Protein 3LDH (pdb70)

InterPro domains:
  IPR001236 Lactate/malate dehydrogenase, N-terminal [PF00056] (23-161)
  IPR001557 L-lactate/malate dehydrogenase [PIRSF000102] (22-330)
  IPR001557 L-lactate/malate dehydrogenase [PR00086] (23-47)
  IPR001557 L-lactate/malate dehydrogenase [PR00086] (48-72)
  IPR001557 L-lactate/malate dehydrogenase [PR00086] (135-155)
  IPR001557 L-lactate/malate dehydrogenase [PR00086] (159-177)
  IPR001557 L-lactate/malate dehydrogenase [PR00086] (189-202)
  IPR011304 L-lactate dehydrogenase [MF_00488] (21-332)
  IPR011304 L-lactate dehydrogenase [TIGR01771] (26-325)
  IPR015955 Lactate dehydrogenase/glycoside hydrolase, family 4, C-terminal [G3DSA:3.90.110.10] (164-331)
  IPR015955 Lactate dehydrogenase/glycoside hydrolase, family 4, C-terminal [SSF56327] (162-331)
  IPR018177 L-lactate dehydrogenase, active site [PS00064] (191-197)
  IPR022383 Lactate/malate dehydrogenase, C-terminal [PF02866] (165-327)
  IPR036291 NAD(P)-binding domain superfamily [SSF51735] (2-161)

Sequence (329 aa):
TALKDKLIGHLATSQEPRSYNKITVVGCDAVGMADAISVLMKDLADEVALVDVMEDKLKGEMMDLEHGSLFLHTAKIVSGKDYSVSAGSKLVVITAGARQQEGESRLNLVQRNVNIFKFIIPNIVKHSPDCLKELHPELGTDKNKQDWKLSGLPMHRIIGSGCNLDSARFRYLMGERLGVHSCLVIGWVIGQHGDSVPSVWSGMWDAKLHKDVVDSAYEVIKLKGYTSWAIGLVVSNPVDVLTYVAWKGCSVADLAQTIMKDLCRVHPVSTMVKDFYGIKDNVFLSLPCVLNNGISHCNIVKMKLKPDEEQQLQKSATTLWDIQKDLKF

Solvent-accessible surface area: 17434 Å² total; per-residue (Å²): 185,32,146,141,61,168,156,94,66,164,144,116,92,76,143,128,121,150,50,175,56,17,6,9,10,12,4,4,46,23,25,2,33,3,8,2,58,21,17,13,125,93,61,45,6,47,30,2,0,1,4,26,125,105,113,124,84,6,120,32,44,49,82,85,38,49,129,16,53,132,157,33,147,31,91,118,12,19,34,24,88,100,40,70,59,12,70,42,1,44,5,1,16,6,7,36,62,18,129,23,130,103,46,129,51,48,80,94,3,33,81,122,3,26,95,72,4,76,145,15,8,51,41,19,34,133,48,3,79,91,0,0,3,1,1,18,5,34,12,3,3,10,4,2,16,14,14,32,120,64,30,46,24,71,74,41,35,4,1,0,6,1,0,11,13,8,14,48,60,2,64,100,66,28,2,137,204,86,62,82,93,30,93,97,3,46,2,77,0,3,0,18,39,15,73,63,0,2,2,15,30,23,19,19,64,25,67,205,84,78,42,23,109,101,71,77,65,60,31,129,136,104,134,128,29,132,63,46,24,39,66,6,16,68,18,30,65,49,74,24,127,124,70,62,62,24,157,32,1,83,19,3,5,40,6,2,28,1,0,14,100,42,94,53,92,62,44,5,1,0,7,24,6,106,127,71,59,44,15,149,76,23,6,4,1,0,7,4,2,15,1,14,63,9,37,2,67,87,83,55,57,171,68,173,8,94,87,110,9,61,98,59,1,74,98,3,2,78,69,16,46,101,25,28,152,90,76,94,85

Organism: Squalus acanthias (NCBI:txid7797)

Structure (mmCIF, N/CA/C/O backbone):
data_3LDH
#
_entry.id   3LDH
#
_cell.length_a   134.500
_cell.length_b   134.500
_cell.length_c   85.900
_cell.angle_alpha   90.00
_cell.angle_beta   90.00
_cell.angle_gamma   90.00
#
_symmetry.space_group_name_H-M   'C 4 21 2'
#
loop_
_entity.id
_entity.type
_entity.pdbx_description
1 polymer 'LACTATE DEHYDROGENASE'
2 non-polymer NICOTINAMIDE-ADENINE-DINUCLEOTIDE
3 non-polymer 'PYRUVIC ACID'
#
loop_
_atom_site.group_PDB
_atom_site.id
_atom_site.type_symbol
_atom_site.label_atom_id
_atom_site.label_alt_id
_atom_site.label_comp_id
_atom_site.label_asym_id
_atom_site.label_entity_id
_atom_site.label_seq_id
_atom_site.pdbx_PDB_ins_code
_atom_site.Cartn_x
_atom_site.Cartn_y
_atom_site.Cartn_z
_atom_site.occupancy
_atom_site.B_iso_or_equiv
_atom_site.auth_seq_id
_atom_site.auth_comp_id
_atom_site.auth_asym_id
_atom_site.auth_atom_id
_atom_site.pdbx_PDB_model_num
ATOM 4 N N . THR A 1 2 ? -35.897 9.000 18.422 1.00 0.00 1 THR A N 1
ATOM 5 C CA . THR A 1 2 ? -35.762 8.683 19.840 1.00 0.00 1 THR A CA 1
ATOM 6 C C . THR A 1 2 ? -34.476 7.861 19.942 1.00 0.00 1 THR A C 1
ATOM 7 O O . THR A 1 2 ? -33.658 8.069 20.851 1.00 0.00 1 THR A O 1
ATOM 11 N N . ALA A 1 3 ? -34.318 6.939 19.011 1.00 0.00 2 ALA A N 1
ATOM 12 C CA . ALA A 1 3 ? -33.128 6.075 18.998 1.00 0.00 2 ALA A CA 1
ATOM 13 C C . ALA A 1 3 ? -32.839 5.620 17.567 1.00 0.00 2 ALA A C 1
ATOM 14 O O . ALA A 1 3 ? -32.446 4.468 17.332 1.00 0.00 2 ALA A O 1
ATOM 16 N N . LEU A 1 4 ? -33.039 6.530 16.632 1.00 0.00 3 LEU A N 1
ATOM 17 C CA . LEU A 1 4 ? -32.804 6.221 15.214 1.00 0.00 3 LEU A CA 1
ATOM 18 C C . LEU A 1 4 ? -31.444 5.552 15.007 1.00 0.00 3 LEU A C 1
ATOM 19 O O . LEU A 1 4 ? -31.365 4.350 14.713 1.00 0.00 3 LEU A O 1
ATOM 24 N N . LYS A 1 5 ? -30.396 6.339 15.163 1.00 0.00 4 LYS A N 1
ATOM 25 C CA . LYS A 1 5 ? -29.031 5.822 14.987 1.00 0.00 4 LYS A CA 1
ATOM 26 C C . LYS A 1 5 ? -29.083 4.576 15.872 1.00 0.00 4 LYS A C 1
ATOM 27 O O . LYS A 1 5 ? -28.686 3.479 15.452 1.00 0.00 4 LYS A O 1
ATOM 33 N N . ASP A 1 6 ? -29.570 4.763 17.085 1.00 0.00 5 ASP A N 1
ATOM 34 C CA . ASP A 1 6 ? -29.670 3.649 18.038 1.00 0.00 5 ASP A CA 1
ATOM 35 C C . ASP A 1 6 ? -30.302 2.298 17.698 1.00 0.00 5 ASP A C 1
ATOM 36 O O . ASP A 1 6 ? -29.710 1.237 17.946 1.00 0.00 5 ASP A O 1
ATOM 41 N N . LYS A 1 7 ? -31.496 2.357 17.137 1.00 0.00 6 LYS A N 1
ATOM 42 C CA . LYS A 1 7 ? -32.216 1.131 16.765 1.00 0.00 6 LYS A CA 1
ATOM 43 C C . LYS A 1 7 ? -31.582 0.349 15.614 1.00 0.00 6 LYS A C 1
ATOM 44 O O . LYS A 1 7 ? -31.793 -0.865 15.477 1.00 0.00 6 LYS A O 1
ATOM 50 N N . LEU A 1 8 ? -30.816 1.056 14.804 1.00 0.00 7 LEU A N 1
ATOM 51 C CA . LEU A 1 8 ? -30.151 0.427 13.654 1.00 0.00 7 LEU A CA 1
ATOM 52 C C . LEU A 1 8 ? -28.909 -0.223 14.266 1.00 0.00 7 LEU A C 1
ATOM 53 O O . LEU A 1 8 ? -28.536 -1.349 13.906 1.00 0.00 7 LEU A O 1
ATOM 58 N N . ILE A 1 9 ? -28.287 0.497 15.181 1.00 0.00 8 ILE A N 1
ATOM 59 C CA . ILE A 1 9 ? -27.076 -0.008 15.844 1.00 0.00 8 ILE A CA 1
ATOM 60 C C . ILE A 1 9 ? -27.072 -0.184 17.364 1.00 0.00 8 ILE A C 1
ATOM 61 O O . ILE A 1 9 ? -26.827 0.772 18.115 1.00 0.00 8 ILE A O 1
ATOM 66 N N . GLY A 1 10 ? -27.342 -1.402 17.794 1.00 0.00 9 GLY A N 1
ATOM 67 C CA . GLY A 1 10 ? -27.375 -1.705 19.232 1.00 0.00 9 GLY A CA 1
ATOM 68 C C . GLY A 1 10 ? -25.998 -2.167 19.711 1.00 0.00 9 GLY A C 1
ATOM 69 O O . GLY A 1 10 ? -25.084 -2.391 18.903 1.00 0.00 9 GLY A O 1
ATOM 70 N N . HIS A 1 11 ? -25.869 -2.301 21.018 1.00 0.00 10 HIS A N 1
ATOM 71 C CA . HIS A 1 11 ? -24.595 -2.732 21.610 1.00 0.00 10 HIS A CA 1
ATOM 72 C C . HIS A 1 11 ? -24.735 -4.132 22.211 1.00 0.00 10 HIS A C 1
ATOM 73 O O . HIS A 1 11 ? -25.771 -4.794 22.049 1.00 0.00 10 HIS A O 1
ATOM 80 N N . LEU A 1 12 ? -23.690 -4.562 22.894 1.00 0.00 11 LEU A N 1
ATOM 81 C CA . LEU A 1 12 ? -23.692 -5.892 23.518 1.00 0.00 11 LEU A CA 1
ATOM 82 C C . LEU A 1 12 ? -23.570 -5.667 25.026 1.00 0.00 11 LEU A C 1
ATOM 83 O O . LEU A 1 12 ? -23.360 -4.535 25.486 1.00 0.00 11 LEU A O 1
ATOM 88 N N . ALA A 1 13 ? -23.704 -6.747 25.773 1.00 0.00 12 ALA A N 1
ATOM 89 C CA . ALA A 1 13 ? -23.614 -6.669 27.238 1.00 0.00 12 ALA A CA 1
ATOM 90 C C . ALA A 1 13 ? -22.173 -6.512 27.726 1.00 0.00 12 ALA A C 1
ATOM 91 O O . ALA A 1 13 ? -21.928 -6.236 28.910 1.00 0.00 12 ALA A O 1
ATOM 93 N N . THR A 1 14 ? -21.241 -6.691 26.808 1.00 0.00 13 THR A N 1
ATOM 94 C CA . THR A 1 14 ? -19.816 -6.574 27.146 1.00 0.00 13 THR A CA 1
ATOM 95 C C . THR A 1 14 ? -19.315 -5.185 27.545 1.00 0.00 13 THR A C 1
ATOM 96 O O . THR A 1 14 ? -19.062 -4.915 28.728 1.00 0.00 13 THR A O 1
ATOM 100 N N . SER A 1 15 ? -19.179 -4.326 26.552 1.00 0.00 14 SER A N 1
ATOM 101 C CA . SER A 1 15 ? -18.701 -2.958 26.798 1.00 0.00 14 SER A CA 1
ATOM 102 C C . SER A 1 15 ? -17.270 -2.559 27.161 1.00 0.00 14 SER A C 1
ATOM 103 O O . SER A 1 15 ? -16.993 -2.142 28.296 1.00 0.00 14 SER A O 1
ATOM 106 N N . GLN A 1 16 ? -16.382 -2.695 26.194 1.00 0.00 15 GLN A N 1
ATOM 107 C CA . GLN A 1 16 ? -14.969 -2.352 26.413 1.00 0.00 15 GLN A CA 1
ATOM 108 C C . GLN A 1 16 ? -15.130 -0.922 25.895 1.00 0.00 15 GLN A C 1
ATOM 109 O O . GLN A 1 16 ? -15.236 -0.691 24.682 1.00 0.00 15 GLN A O 1
ATOM 115 N N . GLU A 1 17 ? -15.146 0.017 26.823 1.00 0.00 16 GLU A N 1
ATOM 116 C CA . GLU A 1 17 ? -15.300 1.433 26.462 1.00 0.00 16 GLU A CA 1
ATOM 117 C C . GLU A 1 17 ? -14.359 1.985 25.390 1.00 0.00 16 GLU A C 1
ATOM 118 O O . GLU A 1 17 ? -13.316 1.385 25.088 1.00 0.00 16 GLU A O 1
ATOM 124 N N . PRO A 1 18 ? -14.739 3.119 24.831 1.00 0.00 17 PRO A N 1
ATOM 125 C CA . PRO A 1 18 ? -13.928 3.754 23.783 1.00 0.00 17 PRO A CA 1
ATOM 126 C C . PRO A 1 18 ? -12.518 4.021 24.314 1.00 0.00 17 PRO A C 1
ATOM 127 O O . PRO A 1 18 ? -12.294 4.062 25.533 1.00 0.00 17 PRO A O 1
ATOM 131 N N . ARG A 1 19 ? -11.590 4.197 23.393 1.00 0.00 18 ARG A N 1
ATOM 132 C CA . ARG A 1 19 ? -10.193 4.455 23.768 1.00 0.00 18 ARG A CA 1
ATOM 133 C C . ARG A 1 19 ? -9.441 4.732 22.465 1.00 0.00 18 ARG A C 1
ATOM 134 O O . ARG A 1 19 ? -9.816 5.625 21.691 1.00 0.00 18 ARG A O 1
ATOM 142 N N . SER A 1 20 ? -8.390 3.964 22.243 1.00 0.00 19 SER A N 1
ATOM 143 C CA . SER A 1 20 ? -7.576 4.129 21.031 1.00 0.00 19 SER A CA 1
ATOM 144 C C . SER A 1 20 ? -6.243 3.417 21.265 1.00 0.00 19 SER A C 1
ATOM 145 O O . SER A 1 20 ? -6.126 2.560 22.154 1.00 0.00 19 SER A O 1
ATOM 148 N N . TYR A 1 21 ? -5.259 3.780 20.465 1.00 0.00 20 TYR A N 1
ATOM 149 C CA . TYR A 1 21 ? -3.927 3.169 20.580 1.00 0.00 20 TYR A CA 1
ATOM 150 C C . TYR A 1 21 ? -2.778 3.990 19.990 1.00 0.00 20 TYR A C 1
ATOM 151 O O . TYR A 1 21 ? -1.988 4.599 20.726 1.00 0.00 20 TYR A O 1
ATOM 160 N N . ASN A 1 22 ? -2.702 3.992 18.673 1.00 0.00 22 ASN A N 1
ATOM 161 C CA . ASN A 1 22 ? -1.641 4.736 17.979 1.00 0.00 22 ASN A CA 1
ATOM 162 C C . ASN A 1 22 ? -1.861 6.224 17.699 1.00 0.00 22 ASN A C 1
ATOM 163 O O . ASN A 1 22 ? -2.750 6.601 16.921 1.00 0.00 22 ASN A O 1
ATOM 168 N N . LYS A 1 23 ? -1.049 7.046 18.337 1.00 0.00 23 LYS A N 1
ATOM 169 C CA . LYS A 1 23 ? -1.157 8.501 18.161 1.00 0.00 23 LYS A CA 1
ATOM 170 C C . LYS A 1 23 ? -0.187 9.413 17.406 1.00 0.00 23 LYS A C 1
ATOM 171 O O . LYS A 1 23 ? 1.039 9.256 17.500 1.00 0.00 23 LYS A O 1
ATOM 177 N N . ILE A 1 24 ? -0.751 10.350 16.668 1.00 0.00 24 ILE A N 1
ATOM 178 C CA . ILE A 1 24 ? 0.066 11.290 15.887 1.00 0.00 24 ILE A CA 1
ATOM 179 C C . ILE A 1 24 ? -0.342 12.737 16.165 1.00 0.00 24 ILE A C 1
ATOM 180 O O . ILE A 1 24 ? -1.531 13.087 16.104 1.00 0.00 24 ILE A O 1
ATOM 185 N N . THR A 1 25 ? 0.647 13.557 16.468 1.00 0.00 25 THR A N 1
ATOM 186 C CA . THR A 1 25 ? 0.391 14.973 16.763 1.00 0.00 25 THR A CA 1
ATOM 187 C C . THR A 1 25 ? 1.207 15.930 15.892 1.00 0.00 25 THR A C 1
ATOM 188 O O . THR A 1 25 ? 2.424 15.760 15.726 1.00 0.00 25 THR A O 1
ATOM 192 N N . VAL A 1 26 ? 0.525 16.920 15.347 1.00 0.00 26 VAL A N 1
ATOM 193 C CA . VAL A 1 26 ? 1.187 17.907 14.482 1.00 0.00 26 VAL A CA 1
ATOM 194 C C . VAL A 1 26 ? 1.120 19.368 14.930 1.00 0.00 26 VAL A C 1
ATOM 195 O O . VAL A 1 26 ? 0.056 19.864 15.326 1.00 0.00 26 VAL A O 1
ATOM 199 N N . VAL A 1 27 ? 2.258 20.034 14.861 1.00 0.00 27 VAL A N 1
ATOM 200 C CA . VAL A 1 27 ? 2.333 21.444 15.267 1.00 0.00 27 VAL A CA 1
ATOM 201 C C . VAL A 1 27 ? 2.632 22.316 14.046 1.00 0.00 27 VAL A C 1
ATOM 202 O O . VAL A 1 27 ? 3.691 22.185 13.414 1.00 0.00 27 VAL A O 1
ATOM 206 N N . GLY A 1 28 ? 1.696 23.191 13.732 1.00 0.00 28 GLY A N 1
ATOM 207 C CA . GLY A 1 28 ? 1.855 24.086 12.578 1.00 0.00 28 GLY A CA 1
ATOM 208 C C . GLY A 1 28 ? 1.062 23.647 11.346 1.00 0.00 28 GLY A C 1
ATOM 209 O O . GLY A 1 28 ? 1.635 23.159 10.360 1.00 0.00 28 GLY A O 1
ATOM 210 N N . CYS A 1 29 ? -0.244 23.824 11.421 1.00 0.00 29 CYS A N 1
ATOM 211 C CA . CYS A 1 29 ? -1.123 23.439 10.308 1.00 0.00 29 CYS A CA 1
ATOM 212 C C . CYS A 1 29 ? -0.747 24.352 9.140 1.00 0.00 29 CYS A C 1
ATOM 213 O O . CYS A 1 29 ? -1.003 25.565 9.172 1.00 0.00 29 CYS A O 1
ATOM 216 N N . ASP A 1 30 ? -0.144 23.758 8.128 1.00 0.00 30 ASP A N 1
ATOM 217 C CA . ASP A 1 30 ? 0.277 24.521 6.945 1.00 0.00 30 ASP A CA 1
ATOM 218 C C . ASP A 1 30 ? 1.116 23.711 5.955 1.00 0.00 30 ASP A C 1
ATOM 219 O O . ASP A 1 30 ? 0.881 22.510 5.754 1.00 0.00 30 ASP A O 1
ATOM 224 N N . ALA A 1 31 ? 2.081 24.379 5.351 1.00 0.00 31 ALA A N 1
ATOM 225 C CA . ALA A 1 31 ? 2.957 23.721 4.373 1.00 0.00 31 ALA A CA 1
ATOM 226 C C . ALA A 1 31 ? 3.554 22.492 5.060 1.00 0.00 31 ALA A C 1
ATOM 227 O O . ALA A 1 31 ? 2.908 21.438 5.154 1.00 0.00 31 ALA A O 1
ATOM 229 N N . VAL A 1 32 ? 4.778 22.644 5.530 1.00 0.00 32 VAL A N 1
ATOM 230 C CA . VAL A 1 32 ? 5.470 21.539 6.208 1.00 0.00 32 VAL A CA 1
ATOM 231 C C . VAL A 1 32 ? 4.458 20.618 6.892 1.00 0.00 32 VAL A C 1
ATOM 232 O O . VAL A 1 32 ? 4.457 19.398 6.672 1.00 0.00 32 VAL A O 1
ATOM 236 N N . GLY A 1 33 ? 3.613 21.215 7.712 1.00 0.00 33 GLY A N 1
ATOM 237 C CA . GLY A 1 33 ? 2.593 20.445 8.438 1.00 0.00 33 GLY A CA 1
ATOM 238 C C . GLY A 1 33 ? 1.645 19.772 7.444 1.00 0.00 33 GLY A C 1
ATOM 239 O O . GLY A 1 33 ? 1.609 18.538 7.333 1.00 0.00 33 GLY A O 1
ATOM 240 N N . MET A 1 34 ? 0.891 20.593 6.736 1.00 0.00 34 MET A N 1
ATOM 241 C CA . MET A 1 34 ? -0.067 20.076 5.749 1.00 0.00 34 MET A CA 1
ATOM 242 C C . MET A 1 34 ? 0.574 18.973 4.907 1.00 0.00 34 MET A C 1
ATOM 243 O O . MET A 1 34 ? -0.006 17.892 4.725 1.00 0.00 34 MET A O 1
ATOM 248 N N . ALA A 1 35 ? 1.760 19.260 4.405 1.00 0.00 35 ALA A N 1
ATOM 249 C CA . ALA A 1 35 ? 2.484 18.290 3.572 1.00 0.00 35 ALA A CA 1
ATOM 250 C C . ALA A 1 35 ? 2.696 17.008 4.379 1.00 0.00 35 ALA A C 1
ATOM 251 O O . ALA A 1 35 ? 2.421 15.899 3.898 1.00 0.00 35 ALA A O 1
ATOM 253 N N . ASP A 1 36 ? 3.182 17.178 5.595 1.00 0.00 36 ASP A N 1
ATOM 254 C CA . ASP A 1 36 ? 3.438 16.029 6.474 1.00 0.00 36 ASP A CA 1
ATOM 255 C C . ASP A 1 36 ? 2.078 15.330 6.503 1.00 0.00 36 ASP A C 1
ATOM 256 O O . ASP A 1 36 ? 1.922 14.216 5.979 1.00 0.00 36 ASP A O 1
ATOM 261 N N . ALA A 1 37 ? 1.114 15.992 7.115 1.00 0.00 37 ALA A N 1
ATOM 262 C CA . ALA A 1 37 ? -0.240 15.430 7.220 1.00 0.00 37 ALA A CA 1
ATOM 263 C C . ALA A 1 37 ? -0.700 14.660 5.981 1.00 0.00 37 ALA A C 1
ATOM 264 O O . ALA A 1 37 ? -1.210 13.534 6.083 1.00 0.00 37 ALA A O 1
ATOM 266 N N . ILE A 1 38 ? -0.516 15.278 4.829 1.00 0.00 38 ILE A N 1
ATOM 267 C CA . ILE A 1 38 ? -0.919 14.652 3.563 1.00 0.00 38 ILE A CA 1
ATOM 268 C C . ILE A 1 38 ? -0.153 13.333 3.447 1.00 0.00 38 ILE A C 1
ATOM 269 O O . ILE A 1 38 ? -0.724 12.294 3.084 1.00 0.00 38 ILE A O 1
ATOM 274 N N . SER A 1 39 ? 1.129 13.394 3.755 1.00 0.00 39 SER A N 1
ATOM 275 C CA . SER A 1 39 ? 1.981 12.199 3.681 1.00 0.00 39 SER A CA 1
ATOM 276 C C . SER A 1 39 ? 1.617 11.109 4.690 1.00 0.00 39 SER A C 1
ATOM 277 O O . SER A 1 39 ? 1.258 9.984 4.312 1.00 0.00 39 SER A O 1
ATOM 280 N N . VAL A 1 40 ? 1.716 11.457 5.960 1.00 0.00 40 VAL A N 1
ATOM 281 C CA . VAL A 1 40 ? 1.401 10.503 7.031 1.00 0.00 40 VAL A CA 1
ATOM 282 C C . VAL A 1 40 ? -0.058 10.045 7.080 1.00 0.00 40 VAL A C 1
ATOM 283 O O . VAL A 1 40 ? -0.354 8.896 7.440 1.00 0.00 40 VAL A O 1
ATOM 287 N N . LEU A 1 41 ? -0.948 10.951 6.717 1.00 0.00 41 LEU A N 1
ATOM 288 C CA . LEU A 1 41 ? -2.385 10.642 6.724 1.00 0.00 41 LEU A CA 1
ATOM 289 C C . LEU A 1 41 ? -2.943 9.768 5.600 1.00 0.00 41 LEU A C 1
ATOM 290 O O . LEU A 1 41 ? -3.954 9.071 5.778 1.00 0.00 41 LEU A O 1
ATOM 295 N N . MET A 1 42 ? -2.280 9.818 4.461 1.00 0.00 42 MET A N 1
ATOM 296 C CA . MET A 1 42 ? -2.714 9.030 3.298 1.00 0.00 42 MET A CA 1
ATOM 297 C C . MET A 1 42 ? -1.887 7.743 3.283 1.00 0.00 42 MET A C 1
ATOM 298 O O . MET A 1 42 ? -2.325 6.711 2.754 1.00 0.00 42 MET A O 1
ATOM 303 N N . LYS A 1 43 ? -0.704 7.824 3.863 1.00 0.00 43 LYS A N 1
ATOM 304 C CA . LYS A 1 43 ? 0.193 6.660 3.913 1.00 0.00 43 LYS A CA 1
ATOM 305 C C . LYS A 1 43 ? -0.458 5.659 4.869 1.00 0.00 43 LYS A C 1
ATOM 306 O O . LYS A 1 43 ? -0.537 4.457 4.575 1.00 0.00 43 LYS A O 1
ATOM 312 N N . ASP A 1 44 ? -0.912 6.167 5.999 1.00 0.00 44 ASP A N 1
ATOM 313 C CA . ASP A 1 44 ? -1.554 5.313 7.008 1.00 0.00 44 ASP A CA 1
ATOM 314 C C . ASP A 1 44 ? -0.634 4.911 8.162 1.00 0.00 44 ASP A C 1
ATOM 315 O O . ASP A 1 44 ? 0.287 4.098 7.990 1.00 0.00 44 ASP A O 1
ATOM 320 N N . LEU A 1 45 ? -0.896 5.485 9.321 1.00 0.00 45 LEU A N 1
ATOM 321 C CA . LEU A 1 45 ? -0.084 5.190 10.511 1.00 0.00 45 LEU A CA 1
ATOM 322 C C . LEU A 1 45 ? -0.847 5.279 11.834 1.00 0.00 45 LEU A C 1
ATOM 323 O O . LEU A 1 45 ? -1.227 4.255 12.420 1.00 0.00 45 LEU A O 1
ATOM 328 N N . ALA A 1 46 ? -1.058 6.502 12.284 1.00 0.00 46 ALA A N 1
ATOM 329 C CA . ALA A 1 46 ? -1.774 6.728 13.548 1.00 0.00 46 ALA A CA 1
ATOM 330 C C . ALA A 1 46 ? -3.270 6.419 13.623 1.00 0.00 46 ALA A C 1
ATOM 331 O O . ALA A 1 46 ? -4.018 6.652 12.661 1.00 0.00 46 ALA A O 1
ATOM 333 N N . ASP A 1 47 ? -3.684 5.897 14.762 1.00 0.00 47 ASP A N 1
ATOM 334 C CA . ASP A 1 47 ? -5.098 5.548 14.964 1.00 0.00 47 ASP A CA 1
ATOM 335 C C . ASP A 1 47 ? -5.815 6.894 14.851 1.00 0.00 47 ASP A C 1
ATOM 336 O O . ASP A 1 47 ? -6.829 7.019 14.148 1.00 0.00 47 ASP A O 1
ATOM 341 N N . GLU A 1 48 ? -5.280 7.881 15.545 1.00 0.00 48 GLU A N 1
ATOM 342 C CA . GLU A 1 48 ? -5.875 9.225 15.529 1.00 0.00 48 GLU A CA 1
ATOM 343 C C . GLU A 1 48 ? -4.757 10.266 15.444 1.00 0.00 48 GLU A C 1
ATOM 344 O O . GLU A 1 48 ? -3.683 10.098 16.040 1.00 0.00 48 GLU A O 1
ATOM 350 N N . VAL A 1 49 ? -5.026 11.326 14.705 1.00 0.00 49 VAL A N 1
ATOM 351 C CA . VAL A 1 49 ? -4.037 12.399 14.535 1.00 0.00 49 VAL A CA 1
ATOM 352 C C . VAL A 1 49 ? -4.395 13.731 15.197 1.00 0.00 49 VAL A C 1
ATOM 353 O O . VAL A 1 49 ? -5.571 14.122 15.246 1.00 0.00 49 VAL A O 1
ATOM 357 N N . ALA A 1 50 ? -3.378 14.407 15.696 1.00 0.00 50 ALA A N 1
ATOM 358 C CA . ALA A 1 50 ? -3.585 15.700 16.364 1.00 0.00 50 ALA A CA 1
ATOM 359 C C . ALA A 1 50 ? -2.921 16.918 15.720 1.00 0.00 50 ALA A C 1
ATOM 360 O O . ALA A 1 50 ? -1.720 16.902 15.414 1.00 0.00 50 ALA A O 1
ATOM 362 N N . LEU A 1 51 ? -3.713 17.956 15.523 1.00 0.00 51 LEU A N 1
ATOM 363 C CA . LEU A 1 51 ? -3.203 19.189 14.906 1.00 0.00 51 LEU A CA 1
ATOM 364 C C . LEU A 1 51 ? -3.504 20.274 15.942 1.00 0.00 51 LEU A C 1
ATOM 365 O O . LEU A 1 51 ? -4.586 20.293 16.547 1.00 0.00 51 LEU A O 1
ATOM 370 N N . VAL A 1 52 ? -2.544 21.159 16.130 1.00 0.00 52 VAL A N 1
ATOM 371 C CA . VAL A 1 52 ? -2.703 22.251 17.101 1.00 0.00 52 VAL A CA 1
ATOM 372 C C . VAL A 1 52 ? -1.968 23.576 16.889 1.00 0.00 52 VAL A C 1
ATOM 373 O O . VAL A 1 52 ? -0.730 23.630 16.917 1.00 0.00 52 VAL A O 1
ATOM 377 N N . ASP A 1 53 ? -2.742 24.625 16.679 1.00 0.00 53 ASP A N 1
ATOM 378 C CA . ASP A 1 53 ? -2.164 25.957 16.456 1.00 0.00 53 ASP A CA 1
ATOM 379 C C . ASP A 1 53 ? -2.842 27.181 17.073 1.00 0.00 53 ASP A C 1
ATOM 380 O O . ASP A 1 53 ? -3.911 27.073 17.692 1.00 0.00 53 ASP A O 1
ATOM 385 N N . VAL A 1 54 ? -2.211 28.327 16.897 1.00 0.00 54 VAL A N 1
ATOM 386 C CA . VAL A 1 54 ? -2.753 29.579 17.444 1.00 0.00 54 VAL A CA 1
ATOM 387 C C . VAL A 1 54 ? -3.280 30.290 16.196 1.00 0.00 54 VAL A C 1
ATOM 388 O O . VAL A 1 54 ? -3.101 31.506 16.032 1.00 0.00 54 VAL A O 1
ATOM 392 N N . MET A 1 55 ? -3.921 29.521 15.336 1.00 0.00 55 MET A N 1
ATOM 393 C CA . MET A 1 55 ? -4.473 30.077 14.092 1.00 0.00 55 MET A CA 1
ATOM 394 C C . MET A 1 55 ? -5.839 29.400 13.968 1.00 0.00 55 MET A C 1
ATOM 395 O O . MET A 1 55 ? -6.089 28.638 13.022 1.00 0.00 55 MET A O 1
ATOM 400 N N . GLU A 1 56 ? -6.702 29.686 14.925 1.00 0.00 56 GLU A N 1
ATOM 401 C CA . GLU A 1 56 ? -8.049 29.098 14.928 1.00 0.00 56 GLU A CA 1
ATOM 402 C C . GLU A 1 56 ? -8.566 28.840 13.512 1.00 0.00 56 GLU A C 1
ATOM 403 O O . GLU A 1 56 ? -8.792 27.686 13.117 1.00 0.00 56 GLU A O 1
ATOM 409 N N . ASP A 1 57 ? -8.747 29.916 12.770 1.00 0.00 57 ASP A N 1
ATOM 410 C CA . ASP A 1 57 ? -9.245 29.808 11.392 1.00 0.00 57 ASP A CA 1
ATOM 411 C C . ASP A 1 57 ? -8.682 28.685 10.519 1.00 0.00 57 ASP A C 1
ATOM 412 O O . ASP A 1 57 ? -9.374 27.699 10.226 1.00 0.00 57 ASP A O 1
ATOM 417 N N . LYS A 1 58 ? -7.436 28.851 10.116 1.00 0.00 58 LYS A N 1
ATOM 418 C CA . LYS A 1 58 ? -6.777 27.849 9.267 1.00 0.00 58 LYS A CA 1
ATOM 419 C C . LYS A 1 58 ? -7.139 26.430 9.709 1.00 0.00 58 LYS A C 1
ATOM 420 O O . LYS A 1 58 ? -7.782 25.675 8.964 1.00 0.00 58 LYS A O 1
ATOM 426 N N . LEU A 1 59 ? -6.722 26.089 10.914 1.00 0.00 59 LEU A N 1
ATOM 427 C CA . LEU A 1 59 ? -6.998 24.752 11.458 1.00 0.00 59 LEU A CA 1
ATOM 428 C C . LEU A 1 59 ? -8.402 24.207 11.188 1.00 0.00 59 LEU A C 1
ATOM 429 O O . LEU A 1 59 ? -8.573 23.028 10.844 1.00 0.00 59 LEU A O 1
ATOM 434 N N . LYS A 1 60 ? -9.385 25.073 11.348 1.00 0.00 60 LYS A N 1
ATOM 435 C CA . LYS A 1 60 ? -10.783 24.677 11.127 1.00 0.00 60 LYS A CA 1
ATOM 436 C C . LYS A 1 60 ? -10.670 24.159 9.692 1.00 0.00 60 LYS A C 1
ATOM 437 O O . LYS A 1 60 ? -10.688 22.943 9.450 1.00 0.00 60 LYS A O 1
ATOM 443 N N . GLY A 1 61 ? -10.555 25.089 8.762 1.00 0.00 61 GLY A N 1
ATOM 444 C CA . GLY A 1 61 ? -10.443 24.727 7.342 1.00 0.00 61 GLY A CA 1
ATOM 445 C C . GLY A 1 61 ? -9.505 23.553 7.055 1.00 0.00 61 GLY A C 1
ATOM 446 O O . GLY A 1 61 ? -9.817 22.673 6.240 1.00 0.00 61 GLY A O 1
ATOM 447 N N . GLU A 1 62 ? -8.369 23.559 7.728 1.00 0.00 62 GLU A N 1
ATOM 448 C CA . GLU A 1 62 ? -7.376 22.492 7.541 1.00 0.00 62 GLU A CA 1
ATOM 449 C C . GLU A 1 62 ? -7.986 21.181 8.041 1.00 0.00 62 GLU A C 1
ATOM 450 O O . GLU A 1 62 ? -8.428 20.340 7.245 1.00 0.00 62 GLU A O 1
ATOM 456 N N . MET A 1 63 ? -8.000 21.027 9.352 1.00 0.00 63 MET A N 1
ATOM 457 C CA . MET A 1 63 ? -8.553 19.810 9.963 1.00 0.00 63 MET A CA 1
ATOM 458 C C . MET A 1 63 ? -9.865 19.341 9.334 1.00 0.00 63 MET A C 1
ATOM 459 O O . MET A 1 63 ? -10.058 18.143 9.080 1.00 0.00 63 MET A O 1
ATOM 464 N N . MET A 1 64 ? -10.749 20.292 9.093 1.00 0.00 64 MET A N 1
ATOM 465 C CA . MET A 1 64 ? -12.054 19.976 8.495 1.00 0.00 64 MET A CA 1
ATOM 466 C C . MET A 1 64 ? -12.047 19.429 7.067 1.00 0.00 64 MET A C 1
ATOM 467 O O . MET A 1 64 ? -12.552 18.327 6.804 1.00 0.00 64 MET A O 1
ATOM 472 N N . ASP A 1 65 ? -11.477 20.207 6.165 1.00 0.00 65 ASP A N 1
ATOM 473 C CA . ASP A 1 65 ? -11.408 19.803 4.754 1.00 0.00 65 ASP A CA 1
ATOM 474 C C . ASP A 1 65 ? -10.626 18.505 4.541 1.00 0.00 65 ASP A C 1
ATOM 475 O O . ASP A 1 65 ? -11.133 17.548 3.937 1.00 0.00 65 ASP A O 1
ATOM 480 N N . LEU A 1 66 ? -9.404 18.493 5.039 1.00 0.00 66 LEU A N 1
ATOM 481 C CA . LEU A 1 66 ? -8.543 17.309 4.899 1.00 0.00 66 LEU A CA 1
ATOM 482 C C . LEU A 1 66 ? -9.470 16.219 5.439 1.00 0.00 66 LEU A C 1
ATOM 483 O O . LEU A 1 66 ? -9.756 15.227 4.751 1.00 0.00 66 LEU A O 1
ATOM 488 N N . GLU A 1 67 ? -9.926 16.417 6.662 1.00 0.00 67 GLU A N 1
ATOM 489 C CA . GLU A 1 67 ? -10.822 15.443 7.301 1.00 0.00 67 GLU A CA 1
ATOM 490 C C . GLU A 1 67 ? -11.725 15.007 6.146 1.00 0.00 67 GLU A C 1
ATOM 491 O O . GLU A 1 67 ? -12.008 13.812 5.975 1.00 0.00 67 GLU A O 1
ATOM 497 N N . HIS A 1 68 ? -12.165 15.982 5.373 1.00 0.00 68 HIS A N 1
ATOM 498 C CA . HIS A 1 68 ? -13.046 15.701 4.231 1.00 0.00 68 HIS A CA 1
ATOM 499 C C . HIS A 1 68 ? -12.605 14.376 3.606 1.00 0.00 68 HIS A C 1
ATOM 500 O O . HIS A 1 68 ? -13.307 13.359 3.706 1.00 0.00 68 HIS A O 1
ATOM 507 N N . GLY A 1 69 ? -11.448 14.408 2.970 1.00 0.00 69 GLY A N 1
ATOM 508 C CA . GLY A 1 69 ? -10.911 13.205 2.320 1.00 0.00 69 GLY A CA 1
ATOM 509 C C . GLY A 1 69 ? -11.058 12.112 3.380 1.00 0.00 69 GLY A C 1
ATOM 510 O O . GLY A 1 69 ? -11.383 10.958 3.065 1.00 0.00 69 GLY A O 1
ATOM 511 N N . SER A 1 70 ? -10.816 12.491 4.621 1.00 0.00 70 SER A N 1
ATOM 512 C CA . SER A 1 70 ? -10.917 11.538 5.735 1.00 0.00 70 SER A CA 1
ATOM 513 C C . SER A 1 70 ? -11.335 10.200 5.124 1.00 0.00 70 SER A C 1
ATOM 514 O O . SER A 1 70 ? -10.694 9.164 5.359 1.00 0.00 70 SER A O 1
ATOM 517 N N . LEU A 1 71 ? -12.403 10.240 4.351 1.00 0.00 71 LEU A N 1
ATOM 518 C CA . LEU A 1 71 ? -12.915 9.022 3.706 1.00 0.00 71 LEU A CA 1
ATOM 519 C C . LEU A 1 71 ? -12.248 8.298 2.536 1.00 0.00 71 LEU A C 1
ATOM 520 O O . LEU A 1 71 ? -12.621 7.166 2.190 1.00 0.00 71 LEU A O 1
ATOM 525 N N . PHE A 1 72 ? -11.272 8.959 1.942 1.00 0.00 72 PHE A N 1
ATOM 526 C CA . PHE A 1 72 ? -10.551 8.379 0.800 1.00 0.00 72 PHE A CA 1
ATOM 527 C C . PHE A 1 72 ? -9.513 7.352 1.256 1.00 0.00 72 PHE A C 1
ATOM 528 O O . PHE A 1 72 ? -8.936 6.623 0.437 1.00 0.00 72 PHE A O 1
ATOM 536 N N . LEU A 1 73 ? -9.291 7.311 2.557 1.00 0.00 73 LEU A N 1
ATOM 537 C CA . LEU A 1 73 ? -8.313 6.373 3.127 1.00 0.00 73 LEU A CA 1
ATOM 538 C C . LEU A 1 73 ? -9.013 6.059 4.450 1.00 0.00 73 LEU A C 1
ATOM 539 O O . LEU A 1 73 ? -10.242 6.178 4.564 1.00 0.00 73 LEU A O 1
ATOM 544 N N . HIS A 1 74 ? -8.222 5.663 5.429 1.00 0.00 74 HIS A N 1
ATOM 545 C CA . HIS A 1 74 ? -8.767 5.325 6.751 1.00 0.00 74 HIS A CA 1
ATOM 546 C C . HIS A 1 74 ? -7.890 5.495 7.993 1.00 0.00 74 HIS A C 1
ATOM 547 O O . HIS A 1 74 ? -6.887 4.786 8.166 1.00 0.00 74 HIS A O 1
ATOM 554 N N . THR A 1 75 ? -8.280 6.431 8.837 1.00 0.00 75 THR A N 1
ATOM 555 C CA . THR A 1 75 ? -7.522 6.701 10.068 1.00 0.00 75 THR A CA 1
ATOM 556 C C . THR A 1 75 ? -8.334 6.541 11.354 1.00 0.00 75 THR A C 1
ATOM 557 O O . THR A 1 75 ? -7.959 5.774 12.253 1.00 0.00 75 THR A O 1
ATOM 561 N N . ALA A 1 76 ? -9.434 7.267 11.424 1.00 0.00 76 ALA A N 1
ATOM 562 C CA . ALA A 1 76 ? -10.303 7.211 12.608 1.00 0.00 76 ALA A CA 1
ATOM 563 C C . ALA A 1 76 ? -10.659 8.630 13.054 1.00 0.00 76 ALA A C 1
ATOM 564 O O . ALA A 1 76 ? -11.751 9.136 12.758 1.00 0.00 76 ALA A O 1
ATOM 566 N N . LYS A 1 77 ? -9.733 9.250 13.761 1.00 0.00 77 LYS A N 1
ATOM 567 C CA . LYS A 1 77 ? -9.950 10.617 14.258 1.00 0.00 77 LYS A CA 1
ATOM 568 C C . LYS A 1 77 ? -8.826 11.642 14.095 1.00 0.00 77 LYS A C 1
ATOM 569 O O . LYS A 1 77 ? -7.639 11.313 14.233 1.00 0.00 77 LYS A O 1
ATOM 575 N N . ILE A 1 78 ? -9.217 12.868 13.801 1.00 0.00 78 ILE A N 1
ATOM 576 C CA . ILE A 1 78 ? -8.237 13.947 13.612 1.00 0.00 78 ILE A CA 1
ATOM 577 C C . ILE A 1 78 ? -8.721 15.049 14.556 1.00 0.00 78 ILE A C 1
ATOM 578 O O . ILE A 1 78 ? -9.865 15.517 14.457 1.00 0.00 78 ILE A O 1
ATOM 583 N N . VAL A 1 79 ? -7.844 15.447 15.459 1.00 0.00 79 VAL A N 1
ATOM 584 C CA . VAL A 1 79 ? -8.183 16.496 16.431 1.00 0.00 79 VAL A CA 1
ATOM 585 C C . VAL A 1 79 ? -7.444 17.829 16.299 1.00 0.00 79 VAL A C 1
ATOM 586 O O . VAL A 1 79 ? -6.289 17.875 15.851 1.00 0.00 79 VAL A O 1
ATOM 590 N N . SER A 1 80 ? -8.120 18.892 16.691 1.00 0.00 80 SER A N 1
ATOM 591 C CA . SER A 1 80 ? -7.528 20.235 16.612 1.00 0.00 80 SER A CA 1
ATOM 592 C C . SER A 1 80 ? -7.836 21.090 17.843 1.00 0.00 80 SER A C 1
ATOM 593 O O . SER A 1 80 ? -8.815 20.841 18.562 1.00 0.00 80 SER A O 1
ATOM 596 N N . GLY A 1 81 ? -6.995 22.082 18.068 1.00 0.00 81 GLY A N 1
ATOM 597 C CA . GLY A 1 81 ? -7.173 22.976 19.220 1.00 0.00 81 GLY A CA 1
ATOM 598 C C . GLY A 1 81 ? -5.937 23.829 19.509 1.00 0.00 81 GLY A C 1
ATOM 599 O O . GLY A 1 81 ? -4.969 23.831 18.734 1.00 0.00 81 GLY A O 1
ATOM 600 N N . LYS A 1 82 ? -5.988 24.543 20.618 1.00 0.00 83 LYS A N 1
ATOM 601 C CA . LYS A 1 82 ? -4.868 25.410 21.010 1.00 0.00 83 LYS A CA 1
ATOM 602 C C . LYS A 1 82 ? -4.655 25.381 22.525 1.00 0.00 83 LYS A C 1
ATOM 603 O O . LYS A 1 82 ? -4.605 26.431 23.182 1.00 0.00 83 LYS A O 1
ATOM 609 N N . ASP A 1 83 ? -4.533 24.179 23.056 1.00 0.00 84 ASP A N 1
ATOM 610 C CA . ASP A 1 83 ? -4.330 24.009 24.502 1.00 0.00 84 ASP A CA 1
ATOM 611 C C . ASP A 1 83 ? -3.557 22.733 24.840 1.00 0.00 84 ASP A C 1
ATOM 612 O O . ASP A 1 83 ? -3.592 22.250 25.981 1.00 0.00 84 ASP A O 1
ATOM 617 N N . TYR A 1 84 ? -2.873 22.205 23.843 1.00 0.00 85 TYR A N 1
ATOM 618 C CA . TYR A 1 84 ? -2.091 20.974 24.031 1.00 0.00 85 TYR A CA 1
ATOM 619 C C . TYR A 1 84 ? -2.711 20.169 25.174 1.00 0.00 85 TYR A C 1
ATOM 620 O O . TYR A 1 84 ? -2.036 19.839 26.160 1.00 0.00 85 TYR A O 1
ATOM 629 N N . SER A 1 85 ? -3.987 19.866 25.025 1.00 0.00 86 SER A N 1
ATOM 630 C CA . SER A 1 85 ? -4.706 19.100 26.053 1.00 0.00 86 SER A CA 1
ATOM 631 C C . SER A 1 85 ? -5.136 17.863 25.262 1.00 0.00 86 SER A C 1
ATOM 632 O O . SER A 1 85 ? -5.006 16.726 25.738 1.00 0.00 86 SER A O 1
ATOM 635 N N . VAL A 1 86 ? -5.644 18.104 24.068 1.00 0.00 87 VAL A N 1
ATOM 636 C CA . VAL A 1 86 ? -6.102 17.004 23.207 1.00 0.00 87 VAL A CA 1
ATOM 637 C C . VAL A 1 86 ? -5.283 15.721 23.057 1.00 0.00 87 VAL A C 1
ATOM 638 O O . VAL A 1 86 ? -5.800 14.610 23.245 1.00 0.00 87 VAL A O 1
ATOM 642 N N . SER A 1 87 ? -4.018 15.892 22.722 1.00 0.00 88 SER A N 1
ATOM 643 C CA . SER A 1 87 ? -3.122 14.741 22.541 1.00 0.00 88 SER A CA 1
ATOM 644 C C . SER A 1 87 ? -2.824 13.856 23.752 1.00 0.00 88 SER A C 1
ATOM 645 O O . SER A 1 87 ? -2.776 12.622 23.643 1.00 0.00 88 SER A O 1
ATOM 648 N N . ALA A 1 88 ? -2.628 14.499 24.888 1.00 0.00 89 ALA A N 1
ATOM 649 C CA . ALA A 1 88 ? -2.327 13.768 26.127 1.00 0.00 89 ALA A CA 1
ATOM 650 C C . ALA A 1 88 ? -1.939 12.303 25.920 1.00 0.00 89 ALA A C 1
ATOM 651 O O . ALA A 1 88 ? -2.788 11.402 25.994 1.00 0.00 89 ALA A O 1
ATOM 653 N N . GLY A 1 89 ? -0.662 12.086 25.663 1.00 0.00 90 GLY A N 1
ATOM 654 C CA . GLY A 1 89 ? -0.158 10.724 25.438 1.00 0.00 90 GLY A CA 1
ATOM 655 C C . GLY A 1 89 ? 0.194 10.185 24.051 1.00 0.00 90 GLY A C 1
ATOM 656 O O . GLY A 1 89 ? -0.204 9.071 23.680 1.00 0.00 90 GLY A O 1
ATOM 657 N N . SER A 1 90 ? 0.935 10.983 23.304 1.00 0.00 91 SER A N 1
ATOM 658 C CA . SER A 1 90 ? 1.339 10.588 21.947 1.00 0.00 91 SER A CA 1
ATOM 659 C C . SER A 1 90 ? 2.749 10.077 21.646 1.00 0.00 91 SER A C 1
ATOM 660 O O . SER A 1 90 ? 3.733 10.533 22.247 1.00 0.00 91 SER A O 1
ATOM 663 N N . LYS A 1 91 ? 2.825 9.138 20.722 1.00 0.00 92 LYS A N 1
ATOM 664 C CA . LYS A 1 91 ? 4.121 8.557 20.342 1.00 0.00 92 LYS A CA 1
ATOM 665 C C . LYS A 1 91 ? 4.900 9.388 19.322 1.00 0.00 92 LYS A C 1
ATOM 666 O O . LYS A 1 91 ? 6.050 9.782 19.566 1.00 0.00 92 LYS A O 1
ATOM 672 N N . LEU A 1 92 ? 4.265 9.641 18.193 1.00 0.00 93 LEU A N 1
ATOM 673 C CA . LEU A 1 92 ? 4.903 10.425 17.126 1.00 0.00 93 LEU A CA 1
ATOM 674 C C . LEU A 1 92 ? 4.541 11.910 17.092 1.00 0.00 93 LEU A C 1
ATOM 675 O O . LEU A 1 92 ? 3.557 12.312 16.454 1.00 0.00 93 LEU A O 1
ATOM 680 N N . VAL A 1 93 ? 5.341 12.704 17.779 1.00 0.00 94 VAL A N 1
ATOM 681 C CA . VAL A 1 93 ? 5.103 14.153 17.834 1.00 0.00 94 VAL A CA 1
ATOM 682 C C . VAL A 1 93 ? 6.139 14.968 17.057 1.00 0.00 94 VAL A C 1
ATOM 683 O O . VAL A 1 93 ? 7.352 14.760 17.203 1.00 0.00 94 VAL A O 1
ATOM 687 N N . VAL A 1 94 ? 5.645 15.882 16.243 1.00 0.00 95 VAL A N 1
ATOM 688 C CA . VAL A 1 94 ? 6.531 16.730 15.434 1.00 0.00 95 VAL A CA 1
ATOM 689 C C . VAL A 1 94 ? 6.136 18.207 15.398 1.00 0.00 95 VAL A C 1
ATOM 690 O O . VAL A 1 94 ? 4.943 18.547 15.368 1.00 0.00 95 VAL A O 1
ATOM 694 N N . ILE A 1 95 ? 7.141 19.063 15.402 1.00 0.00 96 ILE A N 1
ATOM 695 C CA . ILE A 1 95 ? 6.899 20.512 15.376 1.00 0.00 96 ILE A CA 1
ATOM 696 C C . ILE A 1 95 ? 7.651 21.249 14.266 1.00 0.00 96 ILE A C 1
ATOM 697 O O . ILE A 1 95 ? 8.688 20.777 13.777 1.00 0.00 96 ILE A O 1
ATOM 702 N N . THR A 1 96 ? 7.117 22.394 13.884 1.00 0.00 97 THR A N 1
ATOM 703 C CA . THR A 1 96 ? 7.737 23.200 12.823 1.00 0.00 97 THR A CA 1
ATOM 704 C C . THR A 1 96 ? 7.841 24.644 13.315 1.00 0.00 97 THR A C 1
ATOM 705 O O . THR A 1 96 ? 8.876 25.059 13.857 1.00 0.00 97 THR A O 1
ATOM 709 N N . ALA A 1 97 ? 6.768 25.387 13.120 1.00 0.00 98 ALA A N 1
ATOM 710 C CA . ALA A 1 97 ? 6.738 26.795 13.542 1.00 0.00 98 ALA A CA 1
ATOM 711 C C . ALA A 1 97 ? 7.008 27.740 12.370 1.00 0.00 98 ALA A C 1
ATOM 712 O O . ALA A 1 97 ? 7.467 27.313 11.300 1.00 0.00 98 ALA A O 1
ATOM 714 N N . GLY A 1 98 ? 6.720 29.009 12.587 1.00 0.00 99 GLY A N 1
ATOM 715 C CA . GLY A 1 98 ? 6.927 30.021 11.542 1.00 0.00 99 GLY A CA 1
ATOM 716 C C . GLY A 1 98 ? 8.282 30.730 11.594 1.00 0.00 99 GLY A C 1
ATOM 717 O O . GLY A 1 98 ? 8.663 31.299 12.628 1.00 0.00 99 GLY A O 1
ATOM 718 N N . ALA A 1 99 ? 8.988 30.685 10.480 1.00 0.00 100 ALA A N 1
ATOM 719 C CA . ALA A 1 99 ? 10.310 31.322 10.397 1.00 0.00 100 ALA A CA 1
ATOM 720 C C . ALA A 1 99 ? 11.052 30.645 9.243 1.00 0.00 100 ALA A C 1
ATOM 721 O O . ALA A 1 99 ? 11.977 29.849 9.461 1.00 0.00 100 ALA A O 1
ATOM 723 N N . ARG A 1 100 ? 10.636 30.971 8.034 1.00 0.00 101 ARG A N 1
ATOM 724 C CA . ARG A 1 100 ? 11.260 30.388 6.838 1.00 0.00 101 ARG A CA 1
ATOM 725 C C . ARG A 1 100 ? 12.180 31.325 6.053 1.00 0.00 101 ARG A C 1
ATOM 726 O O . ARG A 1 100 ? 11.976 32.548 6.031 1.00 0.00 101 ARG A O 1
ATOM 734 N N . GLN A 1 101 ? 13.180 30.738 5.421 1.00 0.00 102 GLN A N 1
ATOM 735 C CA . GLN A 1 101 ? 14.141 31.524 4.635 1.00 0.00 102 GLN A CA 1
ATOM 736 C C . GLN A 1 101 ? 13.576 32.456 3.561 1.00 0.00 102 GLN A C 1
ATOM 737 O O . GLN A 1 101 ? 12.596 32.122 2.879 1.00 0.00 102 GLN A O 1
ATOM 743 N N . GLN A 1 102 ? 14.201 33.611 3.428 1.00 0.00 103 GLN A N 1
ATOM 744 C CA . GLN A 1 102 ? 13.755 34.601 2.437 1.00 0.00 103 GLN A CA 1
ATOM 745 C C . GLN A 1 102 ? 14.638 34.810 1.206 1.00 0.00 103 GLN A C 1
ATOM 746 O O . GLN A 1 102 ? 15.111 35.925 0.942 1.00 0.00 103 GLN A O 1
ATOM 752 N N . GLU A 1 103 ? 14.848 33.734 0.470 1.00 0.00 105 GLU A N 1
ATOM 753 C CA . GLU A 1 103 ? 15.683 33.795 -0.737 1.00 0.00 105 GLU A CA 1
ATOM 754 C C . GLU A 1 103 ? 17.055 34.071 -0.121 1.00 0.00 105 GLU A C 1
ATOM 755 O O . GLU A 1 103 ? 17.884 33.160 0.023 1.00 0.00 105 GLU A O 1
ATOM 761 N N . GLY A 1 104 ? 17.275 35.323 0.234 1.00 0.00 106 GLY A N 1
ATOM 762 C CA . GLY A 1 104 ? 18.556 35.724 0.834 1.00 0.00 106 GLY A CA 1
ATOM 763 C C . GLY A 1 104 ? 18.692 34.740 1.997 1.00 0.00 106 GLY A C 1
ATOM 764 O O . GLY A 1 104 ? 17.708 34.121 2.427 1.00 0.00 106 GLY A O 1
ATOM 765 N N . GLU A 1 105 ? 19.911 34.609 2.487 1.00 0.00 107 GLU A N 1
ATOM 766 C CA . GLU A 1 105 ? 20.181 33.691 3.603 1.00 0.00 107 GLU A CA 1
ATOM 767 C C . GLU A 1 105 ? 19.847 34.056 5.050 1.00 0.00 107 GLU A C 1
ATOM 768 O O . GLU A 1 105 ? 18.806 34.671 5.328 1.00 0.00 107 GLU A O 1
ATOM 774 N N . SER A 1 106 ? 20.732 33.672 5.950 1.00 0.00 108 SER A N 1
ATOM 775 C CA . SER A 1 106 ? 20.529 33.955 7.378 1.00 0.00 108 SER A CA 1
ATOM 776 C C . SER A 1 106 ? 19.596 32.938 8.037 1.00 0.00 108 SER A C 1
ATOM 777 O O . SER A 1 106 ? 18.826 33.276 8.948 1.00 0.00 108 SER A O 1
ATOM 780 N N . ARG A 1 107 ? 19.677 31.707 7.566 1.00 0.00 109 ARG A N 1
ATOM 781 C CA . ARG A 1 107 ? 18.830 30.635 8.107 1.00 0.00 109 ARG A CA 1
ATOM 782 C C . ARG A 1 107 ? 19.186 30.618 9.594 1.00 0.00 109 ARG A C 1
ATOM 783 O O . ARG A 1 107 ? 18.331 30.349 10.451 1.00 0.00 109 ARG A O 1
ATOM 791 N N . LEU A 1 108 ? 20.443 30.905 9.879 1.00 0.00 110 LEU A N 1
ATOM 792 C CA . LEU A 1 108 ? 20.918 30.919 11.270 1.00 0.00 110 LEU A CA 1
ATOM 793 C C . LEU A 1 108 ? 20.308 32.084 12.051 1.00 0.00 110 LEU A C 1
ATOM 794 O O . LEU A 1 108 ? 20.041 31.971 13.257 1.00 0.00 110 LEU A O 1
ATOM 799 N N . ASN A 1 109 ? 20.098 33.185 11.355 1.00 0.00 111 ASN A N 1
ATOM 800 C CA . ASN A 1 109 ? 19.522 34.380 11.986 1.00 0.00 111 ASN A CA 1
ATOM 801 C C . ASN A 1 109 ? 18.311 33.744 12.671 1.00 0.00 111 ASN A C 1
ATOM 802 O O . ASN A 1 109 ? 18.078 33.947 13.872 1.00 0.00 111 ASN A O 1
ATOM 807 N N . LEU A 1 110 ? 17.557 32.985 11.897 1.00 0.00 112 LEU A N 1
ATOM 808 C CA . LEU A 1 110 ? 16.360 32.319 12.428 1.00 0.00 112 LEU A CA 1
ATOM 809 C C . LEU A 1 110 ? 16.437 31.845 13.881 1.00 0.00 112 LEU A C 1
ATOM 810 O O . LEU A 1 110 ? 15.433 31.410 14.463 1.00 0.00 112 LEU A O 1
ATOM 815 N N . VAL A 1 111 ? 17.628 31.936 14.443 1.00 0.00 113 VAL A N 1
ATOM 816 C CA . VAL A 1 111 ? 17.841 31.509 15.833 1.00 0.00 113 VAL A CA 1
ATOM 817 C C . VAL A 1 111 ? 17.232 32.477 16.848 1.00 0.00 113 VAL A C 1
ATOM 818 O O . VAL A 1 111 ? 16.512 32.065 17.770 1.00 0.00 113 VAL A O 1
ATOM 822 N N . GLN A 1 112 ? 17.530 33.750 16.666 1.00 0.00 114 GLN A N 1
ATOM 823 C CA . GLN A 1 112 ? 17.014 34.784 17.574 1.00 0.00 114 GLN A CA 1
ATOM 824 C C . GLN A 1 112 ? 15.485 34.799 17.517 1.00 0.00 114 GLN A C 1
ATOM 825 O O . GLN A 1 112 ? 14.808 34.421 18.484 1.00 0.00 114 GLN A O 1
ATOM 831 N N . ARG A 1 113 ? 14.965 35.236 16.385 1.00 0.00 115 ARG A N 1
ATOM 832 C CA . ARG A 1 113 ? 13.509 35.307 16.200 1.00 0.00 115 ARG A CA 1
ATOM 833 C C . ARG A 1 113 ? 12.700 34.037 16.469 1.00 0.00 115 ARG A C 1
ATOM 834 O O . ARG A 1 113 ? 11.467 34.081 16.592 1.00 0.00 115 ARG A O 1
ATOM 842 N N . ASN A 1 114 ? 13.405 32.924 16.556 1.00 0.00 116 ASN A N 1
ATOM 843 C CA . ASN A 1 114 ? 12.750 31.633 16.807 1.00 0.00 116 ASN A CA 1
ATOM 844 C C . ASN A 1 114 ? 12.451 31.077 18.200 1.00 0.00 116 ASN A C 1
ATOM 845 O O . ASN A 1 114 ? 11.332 30.620 18.477 1.00 0.00 116 ASN A O 1
ATOM 850 N N . VAL A 1 115 ? 13.455 31.124 19.056 1.00 0.00 117 VAL A N 1
ATOM 851 C CA . VAL A 1 115 ? 13.302 30.617 20.427 1.00 0.00 117 VAL A CA 1
ATOM 852 C C . VAL A 1 115 ? 12.122 31.299 21.121 1.00 0.00 117 VAL A C 1
ATOM 853 O O . VAL A 1 115 ? 11.485 30.718 22.013 1.00 0.00 117 VAL A O 1
ATOM 857 N N . ASN A 1 116 ? 11.848 32.521 20.704 1.00 0.00 118 ASN A N 1
ATOM 858 C CA . ASN A 1 116 ? 10.741 33.289 21.291 1.00 0.00 118 ASN A CA 1
ATOM 859 C C . ASN A 1 116 ? 9.529 32.363 21.395 1.00 0.00 118 ASN A C 1
ATOM 860 O O . ASN A 1 116 ? 9.134 31.951 22.496 1.00 0.00 118 ASN A O 1
ATOM 865 N N . ILE A 1 117 ? 8.956 32.049 20.248 1.00 0.00 119 ILE A N 1
ATOM 866 C CA . ILE A 1 117 ? 7.778 31.171 20.208 1.00 0.00 119 ILE A CA 1
ATOM 867 C C . ILE A 1 117 ? 8.047 29.709 20.569 1.00 0.00 119 ILE A C 1
ATOM 868 O O . ILE A 1 117 ? 7.337 29.116 21.395 1.00 0.00 119 ILE A O 1
ATOM 873 N N . PHE A 1 118 ? 9.067 29.150 19.945 1.00 0.00 120 PHE A N 1
ATOM 874 C CA . PHE A 1 118 ? 9.430 27.748 20.197 1.00 0.00 120 PHE A CA 1
ATOM 875 C C . PHE A 1 118 ? 9.567 27.360 21.670 1.00 0.00 120 PHE A C 1
ATOM 876 O O . PHE A 1 118 ? 9.071 26.309 22.101 1.00 0.00 120 PHE A O 1
ATOM 884 N N . LYS A 1 119 ? 10.239 28.214 22.420 1.00 0.00 121 LYS A N 1
ATOM 885 C CA . LYS A 1 119 ? 10.448 27.958 23.852 1.00 0.00 121 LYS A CA 1
ATOM 886 C C . LYS A 1 119 ? 9.147 27.527 24.530 1.00 0.00 121 LYS A C 1
ATOM 887 O O . LYS A 1 119 ? 8.995 26.366 24.938 1.00 0.00 121 LYS A O 1
ATOM 893 N N . PHE A 1 120 ? 8.227 28.468 24.639 1.00 0.00 122 PHE A N 1
ATOM 894 C CA . PHE A 1 120 ? 6.932 28.188 25.276 1.00 0.00 122 PHE A CA 1
ATOM 895 C C . PHE A 1 120 ? 6.267 26.892 24.808 1.00 0.00 122 PHE A C 1
ATOM 896 O O . PHE A 1 120 ? 5.678 26.153 25.610 1.00 0.00 122 PHE A O 1
ATOM 904 N N . ILE A 1 121 ? 6.371 26.637 23.517 1.00 0.00 123 ILE A N 1
ATOM 905 C CA . ILE A 1 121 ? 5.772 25.427 22.936 1.00 0.00 123 ILE A CA 1
ATOM 906 C C . ILE A 1 121 ? 6.238 24.286 23.842 1.00 0.00 123 ILE A C 1
ATOM 907 O O . ILE A 1 121 ? 5.455 23.391 24.194 1.00 0.00 123 ILE A O 1
ATOM 912 N N . ILE A 1 122 ? 7.506 24.334 24.205 1.00 0.00 124 ILE A N 1
ATOM 913 C CA . ILE A 1 122 ? 8.084 23.296 25.070 1.00 0.00 124 ILE A CA 1
ATOM 914 C C . ILE A 1 122 ? 7.369 22.682 26.275 1.00 0.00 124 ILE A C 1
ATOM 915 O O . ILE A 1 122 ? 7.146 21.463 26.331 1.00 0.00 124 ILE A O 1
ATOM 920 N N . PRO A 1 123 ? 7.020 23.534 27.221 1.00 0.00 125 PRO A N 1
ATOM 921 C CA . PRO A 1 123 ? 6.331 23.074 28.435 1.00 0.00 125 PRO A CA 1
ATOM 922 C C . PRO A 1 123 ? 5.040 22.350 28.051 1.00 0.00 125 PRO A C 1
ATOM 923 O O . PRO A 1 123 ? 4.703 21.303 28.623 1.00 0.00 125 PRO A O 1
ATOM 927 N N . ASN A 1 124 ? 4.337 22.918 27.089 1.00 0.00 126 ASN A N 1
ATOM 928 C CA . ASN A 1 124 ? 3.072 22.328 26.629 1.00 0.00 126 ASN A CA 1
ATOM 929 C C . ASN A 1 124 ? 3.211 20.926 26.033 1.00 0.00 126 ASN A C 1
ATOM 930 O O . ASN A 1 124 ? 2.689 19.945 26.583 1.00 0.00 126 ASN A O 1
ATOM 935 N N . ILE A 1 125 ? 3.912 20.853 24.917 1.00 0.00 127 ILE A N 1
ATOM 936 C CA . ILE A 1 125 ? 4.117 19.566 24.237 1.00 0.00 127 ILE A CA 1
ATOM 937 C C . ILE A 1 125 ? 4.745 18.405 25.012 1.00 0.00 127 ILE A C 1
ATOM 938 O O . ILE A 1 125 ? 4.500 17.229 24.706 1.00 0.00 127 ILE A O 1
ATOM 943 N N . VAL A 1 126 ? 5.545 18.753 26.002 1.00 0.00 128 VAL A N 1
ATOM 944 C CA . VAL A 1 126 ? 6.217 17.736 26.823 1.00 0.00 128 VAL A CA 1
ATOM 945 C C . VAL A 1 126 ? 5.330 17.247 27.969 1.00 0.00 128 VAL A C 1
ATOM 946 O O . VAL A 1 126 ? 5.227 16.038 28.224 1.00 0.00 128 VAL A O 1
ATOM 950 N N . LYS A 1 127 ? 4.704 18.193 28.644 1.00 0.00 129 LYS A N 1
ATOM 951 C CA . LYS A 1 127 ? 3.825 17.860 29.773 1.00 0.00 129 LYS A CA 1
ATOM 952 C C . LYS A 1 127 ? 2.786 16.780 29.466 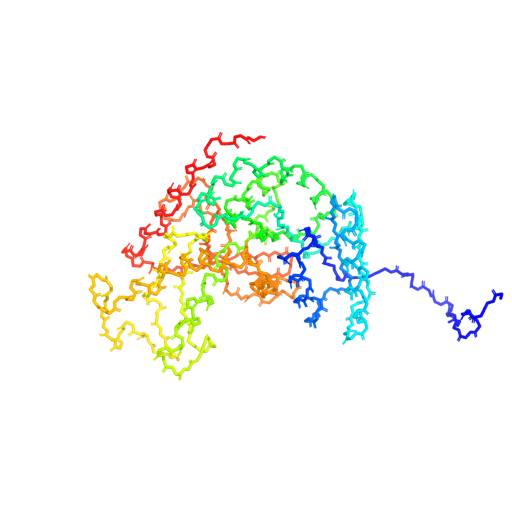1.00 0.00 129 LYS A C 1
ATOM 953 O O . LYS A 1 127 ? 2.563 15.863 30.271 1.00 0.00 129 LYS A O 1
ATOM 959 N N . HIS A 1 128 ? 2.166 16.904 28.308 1.00 0.00 130 HIS A N 1
ATOM 960 C CA . HIS A 1 128 ? 1.140 15.936 27.893 1.00 0.00 130 HIS A CA 1
ATOM 961 C C . HIS A 1 128 ? 1.567 14.731 27.054 1.00 0.00 130 HIS A C 1
ATOM 962 O O . HIS A 1 128 ? 0.838 13.732 26.956 1.00 0.00 130 HIS A O 1
ATOM 969 N N . SER A 1 129 ? 2.741 14.841 26.461 1.00 0.00 131 SER A N 1
ATOM 970 C CA . SER A 1 129 ? 3.268 13.756 25.621 1.00 0.00 131 SER A CA 1
ATOM 971 C C . SER A 1 129 ? 4.463 13.164 26.371 1.00 0.00 131 SER A C 1
ATOM 972 O O . SER A 1 129 ? 5.594 13.160 25.864 1.00 0.00 131 SER A O 1
ATOM 975 N N . PRO A 1 130 A 4.194 12.674 27.567 1.00 0.00 132 PRO A N 1
ATOM 976 C CA . PRO A 1 130 A 5.254 12.081 28.395 1.00 0.00 132 PRO A CA 1
ATOM 977 C C . PRO A 1 130 A 5.923 10.936 27.633 1.00 0.00 132 PRO A C 1
ATOM 978 O O . PRO A 1 130 A 7.156 10.811 27.625 1.00 0.00 132 PRO A O 1
ATOM 982 N N . ASP A 1 131 B 5.100 10.117 27.005 1.00 0.00 132 ASP A N 1
ATOM 983 C CA . ASP A 1 131 B 5.612 8.972 26.239 1.00 0.00 132 ASP A CA 1
ATOM 984 C C . ASP A 1 131 B 5.710 9.237 24.736 1.00 0.00 132 ASP A C 1
ATOM 985 O O . ASP A 1 131 B 5.490 8.335 23.914 1.00 0.00 132 ASP A O 1
ATOM 990 N N . CYS A 1 132 ? 6.037 10.471 24.398 1.00 0.00 133 CYS A N 1
ATOM 991 C CA . CYS A 1 132 ? 6.159 10.860 22.987 1.00 0.00 133 CYS A CA 1
ATOM 992 C C . CYS A 1 132 ? 7.579 11.202 22.533 1.00 0.00 133 CYS A C 1
ATOM 993 O O . CYS A 1 132 ? 8.426 11.607 23.343 1.00 0.00 133 CYS A O 1
ATOM 996 N N . LEU A 1 133 ? 7.819 11.033 21.246 1.00 0.00 134 LEU A N 1
ATOM 997 C CA . LEU A 1 133 ? 9.144 11.319 20.680 1.00 0.00 134 LEU A CA 1
ATOM 998 C C . LEU A 1 133 ? 8.927 12.538 19.782 1.00 0.00 134 LEU A C 1
ATOM 999 O O . LEU A 1 133 ? 7.937 12.612 19.038 1.00 0.00 134 LEU A O 1
ATOM 1004 N N . LYS A 1 134 ? 9.853 13.475 19.864 1.00 0.00 135 LYS A N 1
ATOM 1005 C CA . LYS A 1 134 ? 9.761 14.700 19.058 1.00 0.00 135 LYS A CA 1
ATOM 1006 C C . LYS A 1 134 ? 10.604 14.985 17.814 1.00 0.00 135 LYS A C 1
ATOM 1007 O O . LYS A 1 134 ? 11.841 15.051 17.884 1.00 0.00 135 LYS A O 1
ATOM 1013 N N . GLU A 1 135 ? 9.925 15.148 16.694 1.00 0.00 136 GLU A N 1
ATOM 1014 C CA . GLU A 1 135 ? 10.615 15.421 15.426 1.00 0.00 136 GLU A CA 1
ATOM 1015 C C . GLU A 1 135 ? 10.401 16.877 15.008 1.00 0.00 136 GLU A C 1
ATOM 1016 O O . GLU A 1 135 ? 9.259 17.335 14.855 1.00 0.00 136 GLU A O 1
ATOM 1022 N N . LEU A 1 136 ? 11.503 17.582 14.830 1.00 0.00 137 LEU A N 1
ATOM 1023 C CA . LEU A 1 136 ? 11.438 18.996 14.433 1.00 0.00 137 LEU A CA 1
ATOM 1024 C C . LEU A 1 136 ? 11.712 19.404 12.984 1.00 0.00 137 LEU A C 1
ATOM 1025 O O . LEU A 1 136 ? 12.873 19.536 12.568 1.00 0.00 137 LEU A O 1
ATOM 1030 N N . HIS A 1 137 ? 10.641 19.596 12.238 1.00 0.00 138 HIS A N 1
ATOM 1031 C CA . HIS A 1 137 ? 10.763 19.985 10.826 1.00 0.00 138 HIS A CA 1
ATOM 1032 C C . HIS A 1 137 ? 11.084 21.480 10.815 1.00 0.00 138 HIS A C 1
ATOM 1033 O O . HIS A 1 137 ? 11.439 22.048 9.771 1.00 0.00 138 HIS A O 1
ATOM 1040 N N . PRO A 1 138 ? 10.954 22.096 11.975 1.00 0.00 139 PRO A N 1
ATOM 1041 C CA . PRO A 1 138 ? 11.226 23.535 12.101 1.00 0.00 139 PRO A CA 1
ATOM 1042 C C . PRO A 1 138 ? 12.657 23.830 11.648 1.00 0.00 139 PRO A C 1
ATOM 1043 O O . PRO A 1 138 ? 13.540 22.962 11.719 1.00 0.00 139 PRO A O 1
ATOM 1047 N N . GLU A 1 139 ? 12.865 25.049 11.187 1.00 0.00 140 GLU A N 1
ATOM 1048 C CA . GLU A 1 139 ? 14.194 25.461 10.714 1.00 0.00 140 GLU A CA 1
ATOM 1049 C C . GLU A 1 139 ? 15.334 25.162 11.689 1.00 0.00 140 GLU A C 1
ATOM 1050 O O . GLU A 1 139 ? 15.128 25.101 12.910 1.00 0.00 140 GLU A O 1
ATOM 1056 N N . LEU A 1 140 ? 16.519 24.978 11.136 1.00 0.00 141 LEU A N 1
ATOM 1057 C CA . LEU A 1 140 ? 17.698 24.678 11.959 1.00 0.00 141 LEU A CA 1
ATOM 1058 C C . LEU A 1 140 ? 17.414 23.286 12.528 1.00 0.00 141 LEU A C 1
ATOM 1059 O O . LEU A 1 140 ? 17.350 23.099 13.752 1.00 0.00 141 LEU A O 1
ATOM 1064 N N . GLY A 1 141 ? 17.246 22.332 11.632 1.00 0.00 142 GLY A N 1
ATOM 1065 C CA . GLY A 1 141 ? 16.961 20.950 12.044 1.00 0.00 142 GLY A CA 1
ATOM 1066 C C . GLY A 1 141 ? 17.813 20.767 13.301 1.00 0.00 142 GLY A C 1
ATOM 1067 O O . GLY A 1 141 ? 17.300 20.805 14.429 1.00 0.00 142 GLY A O 1
ATOM 1068 N N . THR A 1 142 ? 19.101 20.571 13.088 1.00 0.00 143 THR A N 1
ATOM 1069 C CA . THR A 1 142 ? 20.030 20.376 14.210 1.00 0.00 143 THR A CA 1
ATOM 1070 C C . THR A 1 142 ? 19.867 21.308 15.411 1.00 0.00 143 THR A C 1
ATOM 1071 O O . THR A 1 142 ? 19.483 20.873 16.507 1.00 0.00 143 THR A O 1
ATOM 1075 N N . ASP A 1 143 ? 20.161 22.575 15.189 1.00 0.00 144 ASP A N 1
ATOM 1076 C CA . ASP A 1 143 ? 20.052 23.575 16.261 1.00 0.00 144 ASP A CA 1
ATOM 1077 C C . ASP A 1 143 ? 18.857 23.584 17.215 1.00 0.00 144 ASP A C 1
ATOM 1078 O O . ASP A 1 143 ? 18.988 23.255 18.403 1.00 0.00 144 ASP A O 1
ATOM 1083 N N . LYS A 1 144 ? 17.710 23.961 16.682 1.00 0.00 145 LYS A N 1
ATOM 1084 C CA . LYS A 1 144 ? 16.484 24.019 17.491 1.00 0.00 145 LYS A CA 1
ATOM 1085 C C . LYS A 1 144 ? 16.308 22.738 18.307 1.00 0.00 145 LYS A C 1
ATOM 1086 O O . LYS A 1 144 ? 15.941 22.782 19.491 1.00 0.00 145 LYS A O 1
ATOM 1092 N N . ASN A 1 145 ? 16.572 21.616 17.664 1.00 0.00 146 ASN A N 1
ATOM 1093 C CA . ASN A 1 145 ? 16.437 20.313 18.331 1.00 0.00 146 ASN A CA 1
ATOM 1094 C C . ASN A 1 145 ? 16.930 20.465 19.771 1.00 0.00 146 ASN A C 1
ATOM 1095 O O . ASN A 1 145 ? 16.137 20.421 20.723 1.00 0.00 146 ASN A O 1
ATOM 1100 N N . LYS A 1 146 ? 18.230 20.642 19.908 1.00 0.00 147 LYS A N 1
ATOM 1101 C CA . LYS A 1 146 ? 18.835 20.796 21.239 1.00 0.00 147 LYS A CA 1
ATOM 1102 C C . LYS A 1 146 ? 18.040 21.632 22.244 1.00 0.00 147 LYS A C 1
ATOM 1103 O O . LYS A 1 146 ? 17.724 21.167 23.349 1.00 0.00 147 LYS A O 1
ATOM 1109 N N . GLN A 1 147 ? 17.731 22.852 21.847 1.00 0.00 148 GLN A N 1
ATOM 1110 C CA . GLN A 1 147 ? 16.974 23.761 22.719 1.00 0.00 148 GLN A CA 1
ATOM 1111 C C . GLN A 1 147 ? 15.886 23.030 23.508 1.00 0.00 148 GLN A C 1
ATOM 1112 O O . GLN A 1 147 ? 15.947 22.939 24.743 1.00 0.00 148 GLN A O 1
ATOM 1118 N N . ASP A 1 148 ? 14.907 22.521 22.784 1.00 0.00 149 ASP A N 1
ATOM 1119 C CA . ASP A 1 148 ? 13.795 21.798 23.418 1.00 0.00 149 ASP A CA 1
ATOM 1120 C C . ASP A 1 148 ? 14.303 20.628 24.261 1.00 0.00 149 ASP A C 1
ATOM 1121 O O . ASP A 1 148 ? 13.954 20.495 25.443 1.00 0.00 149 ASP A O 1
ATOM 1126 N N . TRP A 1 149 ? 15.120 19.796 23.641 1.00 0.00 150 TRP A N 1
ATOM 1127 C CA . TRP A 1 149 ? 15.676 18.626 24.335 1.00 0.00 150 TRP A CA 1
ATOM 1128 C C . TRP A 1 149 ? 16.216 18.941 25.731 1.00 0.00 150 TRP A C 1
ATOM 1129 O O . TRP A 1 149 ? 15.663 18.488 26.745 1.00 0.00 150 TRP A O 1
ATOM 1140 N N . LYS A 1 150 ? 17.288 19.710 25.764 1.00 0.00 151 LYS A N 1
ATOM 1141 C CA . LYS A 1 150 ? 17.911 20.084 27.042 1.00 0.00 151 LYS A CA 1
ATOM 1142 C C . LYS A 1 150 ? 16.720 20.700 27.778 1.00 0.00 151 LYS A C 1
ATOM 1143 O O . LYS A 1 150 ? 16.485 20.413 28.961 1.00 0.00 151 LYS A O 1
ATOM 1149 N N . LEU A 1 151 ? 15.988 21.539 27.069 1.00 0.00 152 LEU A N 1
ATOM 1150 C CA . LEU A 1 151 ? 14.818 22.205 27.659 1.00 0.00 152 LEU A CA 1
ATOM 1151 C C . LEU A 1 151 ? 13.968 21.145 28.360 1.00 0.00 152 LEU A C 1
ATOM 1152 O O . LEU A 1 151 ? 13.802 21.171 29.588 1.00 0.00 152 LEU A O 1
ATOM 1157 N N . SER A 1 152 ? 13.442 20.228 27.570 1.00 0.00 153 SER A N 1
ATOM 1158 C CA . SER A 1 152 ? 12.599 19.154 28.115 1.00 0.00 153 SER A CA 1
ATOM 1159 C C . SER A 1 152 ? 13.494 18.162 28.859 1.00 0.00 153 SER A C 1
ATOM 1160 O O . SER A 1 152 ? 13.282 17.879 30.047 1.00 0.00 153 SER A O 1
ATOM 1163 N N . GLY A 1 153 ? 14.481 17.647 28.149 1.00 0.00 154 GLY A N 1
ATOM 1164 C CA . GLY A 1 153 ? 15.411 16.676 28.741 1.00 0.00 154 GLY A CA 1
ATOM 1165 C C . GLY A 1 153 ? 14.914 15.230 28.701 1.00 0.00 154 GLY A C 1
ATOM 1166 O O . GLY A 1 153 ? 15.092 14.468 29.663 1.00 0.00 154 GLY A O 1
ATOM 1167 N N . LEU A 1 154 ? 14.297 14.874 27.590 1.00 0.00 155 LEU A N 1
ATOM 1168 C CA . LEU A 1 154 ? 13.765 13.514 27.424 1.00 0.00 155 LEU A CA 1
ATOM 1169 C C . LEU A 1 154 ? 15.085 12.861 27.012 1.00 0.00 155 LEU A C 1
ATOM 1170 O O . LEU A 1 154 ? 15.912 13.475 26.322 1.00 0.00 155 LEU A O 1
ATOM 1175 N N . PRO A 1 155 ? 15.264 11.625 27.441 1.00 0.00 156 PRO A N 1
ATOM 1176 C CA . PRO A 1 155 ? 16.492 10.885 27.121 1.00 0.00 156 PRO A CA 1
ATOM 1177 C C . PRO A 1 155 ? 16.668 10.812 25.603 1.00 0.00 156 PRO A C 1
ATOM 1178 O O . PRO A 1 155 ? 15.807 10.280 24.887 1.00 0.00 156 PRO A O 1
ATOM 1182 N N . MET A 1 156 ? 17.780 11.349 25.135 1.00 0.00 157 MET A N 1
ATOM 1183 C CA . MET A 1 156 ? 18.069 11.351 23.695 1.00 0.00 157 MET A CA 1
ATOM 1184 C C . MET A 1 156 ? 17.190 10.514 22.764 1.00 0.00 157 MET A C 1
ATOM 1185 O O . MET A 1 156 ? 16.236 11.025 22.159 1.00 0.00 157 MET A O 1
ATOM 1190 N N . HIS A 1 157 ? 17.525 9.242 22.662 1.00 0.00 158 HIS A N 1
ATOM 1191 C CA . HIS A 1 157 ? 16.766 8.328 21.796 1.00 0.00 158 HIS A CA 1
ATOM 1192 C C . HIS A 1 157 ? 15.304 8.594 21.434 1.00 0.00 158 HIS A C 1
ATOM 1193 O O . HIS A 1 157 ? 14.786 8.060 20.442 1.00 0.00 158 HIS A O 1
ATOM 1200 N N . ARG A 1 158 ? 14.660 9.414 22.244 1.00 0.00 159 ARG A N 1
ATOM 1201 C CA . ARG A 1 158 ? 13.248 9.749 22.013 1.00 0.00 159 ARG A CA 1
ATOM 1202 C C . ARG A 1 158 ? 13.093 11.116 21.345 1.00 0.00 159 ARG A C 1
ATOM 1203 O O . ARG A 1 158 ? 11.988 11.503 20.937 1.00 0.00 159 ARG A O 1
ATOM 1211 N N . ILE A 1 159 ? 14.201 11.826 21.243 1.00 0.00 160 ILE A N 1
ATOM 1212 C CA . ILE A 1 159 ? 14.189 13.159 20.627 1.00 0.00 160 ILE A CA 1
ATOM 1213 C C . ILE A 1 159 ? 14.916 13.160 19.281 1.00 0.00 160 ILE A C 1
ATOM 1214 O O . ILE A 1 159 ? 16.088 12.765 19.190 1.00 0.00 160 ILE A O 1
ATOM 1219 N N . ILE A 1 160 ? 14.210 13.600 18.256 1.00 0.00 161 ILE A N 1
ATOM 1220 C CA . ILE A 1 160 ? 14.788 13.647 16.905 1.00 0.00 161 ILE A CA 1
ATOM 1221 C C . ILE A 1 160 ? 14.508 15.043 16.347 1.00 0.00 161 ILE A C 1
ATOM 1222 O O . ILE A 1 160 ? 13.391 15.567 16.471 1.00 0.00 161 ILE A O 1
ATOM 1227 N N . GLY A 1 161 ? 15.526 15.625 15.740 1.00 0.00 162 GLY A N 1
ATOM 1228 C CA . GLY A 1 161 ? 15.392 16.971 15.164 1.00 0.00 162 GLY A CA 1
ATOM 1229 C C . GLY A 1 161 ? 14.663 16.938 13.820 1.00 0.00 162 GLY A C 1
ATOM 1230 O O . GLY A 1 161 ? 13.493 17.336 13.720 1.00 0.00 162 GLY A O 1
ATOM 1231 N N . SER A 1 162 ? 15.364 16.464 12.807 1.00 0.00 163 SER A N 1
ATOM 1232 C CA . SER A 1 162 ? 14.783 16.383 11.459 1.00 0.00 163 SER A CA 1
ATOM 1233 C C . SER A 1 162 ? 15.911 16.657 10.463 1.00 0.00 163 SER A C 1
ATOM 1234 O O . SER A 1 162 ? 15.947 16.079 9.366 1.00 0.00 163 SER A O 1
ATOM 1237 N N . GLY A 1 163 ? 16.815 17.534 10.858 1.00 0.00 164 GLY A N 1
ATOM 1238 C CA . GLY A 1 163 ? 17.949 17.892 9.994 1.00 0.00 164 GLY A CA 1
ATOM 1239 C C . GLY A 1 163 ? 18.359 17.417 8.599 1.00 0.00 164 GLY A C 1
ATOM 1240 O O . GLY A 1 163 ? 17.785 17.844 7.586 1.00 0.00 164 GLY A O 1
ATOM 1241 N N . CYS A 1 164 ? 19.348 16.543 8.566 1.00 0.00 165 CYS A N 1
ATOM 1242 C CA . CYS A 1 164 ? 19.843 16.011 7.289 1.00 0.00 165 CYS A CA 1
ATOM 1243 C C . CYS A 1 164 ? 19.166 14.887 6.503 1.00 0.00 165 CYS A C 1
ATOM 1244 O O . CYS A 1 164 ? 19.774 14.277 5.611 1.00 0.00 165 CYS A O 1
ATOM 1247 N N . ASN A 1 165 ? 17.917 14.630 6.846 1.00 0.00 166 ASN A N 1
ATOM 1248 C CA . ASN A 1 165 ? 17.153 13.570 6.173 1.00 0.00 166 ASN A CA 1
ATOM 1249 C C . ASN A 1 165 ? 17.139 13.779 4.658 1.00 0.00 166 ASN A C 1
ATOM 1250 O O . ASN A 1 165 ? 17.735 12.998 3.902 1.00 0.00 166 ASN A O 1
ATOM 1255 N N . L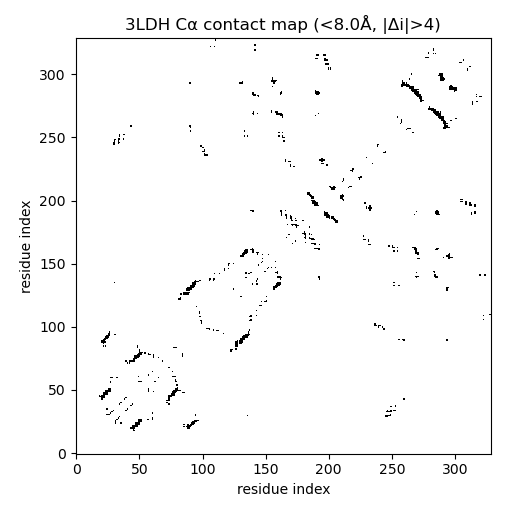EU A 1 166 ? 16.458 14.829 4.237 1.00 0.00 167 LEU A N 1
ATOM 1256 C CA . LEU A 1 166 ? 16.360 15.140 2.804 1.00 0.00 167 LEU A CA 1
ATOM 1257 C C . LEU A 1 166 ? 17.727 15.369 2.157 1.00 0.00 167 LEU A C 1
ATOM 1258 O O . LEU A 1 166 ? 17.928 15.071 0.971 1.00 0.00 167 LEU A O 1
ATOM 1263 N N . ASP A 1 167 ? 18.645 15.897 2.946 1.00 0.00 168 ASP A N 1
ATOM 1264 C CA . ASP A 1 167 ? 20.000 16.174 2.448 1.00 0.00 168 ASP A CA 1
ATOM 1265 C C . ASP A 1 167 ? 20.265 14.994 1.511 1.00 0.00 168 ASP A C 1
ATOM 1266 O O . ASP A 1 167 ? 20.274 15.147 0.280 1.00 0.00 168 ASP A O 1
ATOM 1271 N N . SER A 1 168 ? 20.477 13.835 2.106 1.00 0.00 169 SER A N 1
ATOM 1272 C CA . SER A 1 168 ? 20.750 12.622 1.321 1.00 0.00 169 SER A CA 1
ATOM 1273 C C . SER A 1 168 ? 19.915 12.423 0.056 1.00 0.00 169 SER A C 1
ATOM 1274 O O . SER A 1 168 ? 20.440 12.456 -1.067 1.00 0.00 169 SER A O 1
ATOM 1277 N N . ALA A 1 169 ? 18.626 12.218 0.255 1.00 0.00 170 ALA A N 1
ATOM 1278 C CA . ALA A 1 169 ? 17.711 12.005 -0.876 1.00 0.00 170 ALA A CA 1
ATOM 1279 C C . ALA A 1 169 ? 17.939 12.816 -2.153 1.00 0.00 170 ALA A C 1
ATOM 1280 O O . ALA A 1 169 ? 18.018 12.257 -3.257 1.00 0.00 170 ALA A O 1
ATOM 1282 N N . ARG A 1 170 ? 18.039 14.121 -1.985 1.00 0.00 171 ARG A N 1
ATOM 1283 C CA . ARG A 1 170 ? 18.253 15.017 -3.131 1.00 0.00 171 ARG A CA 1
ATOM 1284 C C . ARG A 1 170 ? 19.626 14.613 -3.669 1.00 0.00 171 ARG A C 1
ATOM 1285 O O . ARG A 1 170 ? 19.816 14.469 -4.885 1.00 0.00 171 ARG A O 1
ATOM 1293 N N . PHE A 1 171 ? 20.563 14.438 -2.755 1.00 0.00 172 PHE A N 1
ATOM 1294 C CA . PHE A 1 171 ? 21.929 14.055 -3.139 1.00 0.00 172 PHE A CA 1
ATOM 1295 C C . PHE A 1 171 ? 21.830 12.692 -3.826 1.00 0.00 172 PHE A C 1
ATOM 1296 O O . PHE A 1 171 ? 22.259 12.527 -4.978 1.00 0.00 172 PHE A O 1
ATOM 1304 N N . ARG A 1 172 ? 21.269 11.736 -3.110 1.00 0.00 173 ARG A N 1
ATOM 1305 C CA . ARG A 1 172 ? 21.117 10.378 -3.649 1.00 0.00 173 ARG A CA 1
ATOM 1306 C C . ARG A 1 172 ? 20.391 10.533 -4.987 1.00 0.00 173 ARG A C 1
ATOM 1307 O O . ARG A 1 172 ? 20.834 10.004 -6.017 1.00 0.00 173 ARG A O 1
ATOM 1315 N N . TYR A 1 173 ? 19.287 11.255 -4.952 1.00 0.00 174 TYR A N 1
ATOM 1316 C CA . TYR A 1 173 ? 18.491 11.478 -6.167 1.00 0.00 174 TYR A CA 1
ATOM 1317 C C . TYR A 1 173 ? 19.095 12.132 -7.410 1.00 0.00 174 TYR A C 1
ATOM 1318 O O . TYR A 1 173 ? 19.037 11.575 -8.516 1.00 0.00 174 TYR A O 1
ATOM 1327 N N . LEU A 1 174 ? 19.666 13.306 -7.211 1.00 0.00 175 LEU A N 1
ATOM 1328 C CA . LEU A 1 174 ? 20.280 14.045 -8.323 1.00 0.00 175 LEU A CA 1
ATOM 1329 C C . LEU A 1 174 ? 21.188 12.939 -8.863 1.00 0.00 175 LEU A C 1
ATOM 1330 O O . LEU A 1 174 ? 21.300 12.745 -10.082 1.00 0.00 175 LEU A O 1
ATOM 1335 N N . MET A 1 175 ? 21.823 12.231 -7.947 1.00 0.00 176 MET A N 1
ATOM 1336 C CA . MET A 1 175 ? 22.731 11.141 -8.331 1.00 0.00 176 MET A CA 1
ATOM 1337 C C . MET A 1 175 ? 22.369 10.148 -9.437 1.00 0.00 176 MET A C 1
ATOM 1338 O O . MET A 1 175 ? 23.152 9.924 -10.373 1.00 0.00 176 MET A O 1
ATOM 1343 N N . GLY A 1 176 ? 21.190 9.568 -9.315 1.00 0.00 177 GLY A N 1
ATOM 1344 C CA . GLY A 1 176 ? 20.723 8.589 -10.306 1.00 0.00 177 GLY A CA 1
ATOM 1345 C C . GLY A 1 176 ? 20.573 9.114 -11.735 1.00 0.00 177 GLY A C 1
ATOM 1346 O O . GLY A 1 176 ? 20.633 8.346 -12.706 1.00 0.00 177 GLY A O 1
ATOM 1347 N N . GLU A 1 177 ? 20.378 10.415 -11.843 1.00 0.00 178 GLU A N 1
ATOM 1348 C CA . GLU A 1 177 ? 20.212 11.048 -13.159 1.00 0.00 178 GLU A CA 1
ATOM 1349 C C . GLU A 1 177 ? 21.401 10.730 -14.066 1.00 0.00 178 GLU A C 1
ATOM 1350 O O . GLU A 1 177 ? 21.229 10.274 -15.206 1.00 0.00 178 GLU A O 1
ATOM 1356 N N . ARG A 1 178 ? 22.590 10.977 -13.548 1.00 0.00 179 ARG A N 1
ATOM 1357 C CA . ARG A 1 178 ? 23.817 10.722 -14.317 1.00 0.00 179 ARG A CA 1
ATOM 1358 C C . ARG A 1 178 ? 24.086 9.228 -14.505 1.00 0.00 179 ARG A C 1
ATOM 1359 O O . ARG A 1 178 ? 24.759 8.818 -15.463 1.00 0.00 179 ARG A O 1
ATOM 1367 N N . LEU A 1 179 ? 23.559 8.438 -13.589 1.00 0.00 180 LEU A N 1
ATOM 1368 C CA . LEU A 1 179 ? 23.747 6.981 -13.650 1.00 0.00 180 LEU A CA 1
ATOM 1369 C C . LEU A 1 179 ? 22.883 6.133 -14.584 1.00 0.00 180 LEU A C 1
ATOM 1370 O O . LEU A 1 179 ? 23.400 5.341 -15.386 1.00 0.00 180 LEU A O 1
ATOM 1375 N N . GLY A 1 180 ? 21.580 6.309 -14.466 1.00 0.00 181 GLY A N 1
ATOM 1376 C CA . GLY A 1 180 ? 20.637 5.551 -15.301 1.00 0.00 181 GLY A CA 1
ATOM 1377 C C . GLY A 1 180 ? 20.248 4.409 -14.360 1.00 0.00 181 GLY A C 1
ATOM 1378 O O . GLY A 1 180 ? 20.326 3.227 -14.727 1.00 0.00 181 GLY A O 1
ATOM 1379 N N . VAL A 1 181 ? 19.835 4.778 -13.162 1.00 0.00 182 VAL A N 1
ATOM 1380 C CA . VAL A 1 181 ? 19.437 3.780 -12.160 1.00 0.00 182 VAL A CA 1
ATOM 1381 C C . VAL A 1 181 ? 18.893 4.966 -11.361 1.00 0.00 182 VAL A C 1
ATOM 1382 O O . VAL A 1 181 ? 19.047 6.129 -11.764 1.00 0.00 182 VAL A O 1
ATOM 1386 N N . HIS A 1 182 ? 18.266 4.656 -10.242 1.00 0.00 183 HIS A N 1
ATOM 1387 C CA . HIS A 1 182 ? 17.691 5.701 -9.384 1.00 0.00 183 HIS A CA 1
ATOM 1388 C C . HIS A 1 182 ? 17.889 5.697 -7.867 1.00 0.00 183 HIS A C 1
ATOM 1389 O O . HIS A 1 182 ? 18.315 4.691 -7.282 1.00 0.00 183 HIS A O 1
ATOM 1396 N N . SER A 1 183 ? 17.577 6.824 -7.253 1.00 0.00 184 SER A N 1
ATOM 1397 C CA . SER A 1 183 ? 17.725 6.956 -5.797 1.00 0.00 184 SER A CA 1
ATOM 1398 C C . SER A 1 183 ? 17.684 5.607 -5.078 1.00 0.00 184 SER A C 1
ATOM 1399 O O . SER A 1 183 ? 18.413 5.384 -4.100 1.00 0.00 184 SER A O 1
ATOM 1402 N N . CYS A 1 184 ? 16.832 4.728 -5.572 1.00 0.00 185 CYS A N 1
ATOM 1403 C CA . CYS A 1 184 ? 16.690 3.394 -4.971 1.00 0.00 185 CYS A CA 1
ATOM 1404 C C . CYS A 1 184 ? 18.059 2.796 -4.646 1.00 0.00 185 CYS A C 1
ATOM 1405 O O . CYS A 1 184 ? 18.643 3.078 -3.589 1.00 0.00 185 CYS A O 1
ATOM 1408 N N . LEU A 1 185 ? 18.550 1.977 -5.558 1.00 0.00 186 LEU A N 1
ATOM 1409 C CA . LEU A 1 185 ? 19.856 1.330 -5.367 1.00 0.00 186 LEU A CA 1
ATOM 1410 C C . LEU A 1 185 ? 21.057 2.269 -5.246 1.00 0.00 186 LEU A C 1
ATOM 1411 O O . LEU A 1 185 ? 22.022 1.979 -4.524 1.00 0.00 186 LEU A O 1
ATOM 1416 N N . VAL A 1 186 ? 20.981 3.380 -5.954 1.00 0.00 187 VAL A N 1
ATOM 1417 C CA . VAL A 1 186 ? 22.070 4.366 -5.931 1.00 0.00 187 VAL A CA 1
ATOM 1418 C C . VAL A 1 186 ? 22.092 4.949 -4.517 1.00 0.00 187 VAL A C 1
ATOM 1419 O O . VAL A 1 186 ? 21.441 5.966 -4.237 1.00 0.00 187 VAL A O 1
ATOM 1423 N N . ILE A 1 187 ? 22.841 4.296 -3.648 1.00 0.00 188 ILE A N 1
ATOM 1424 C CA . ILE A 1 187 ? 22.945 4.746 -2.253 1.00 0.00 188 ILE A CA 1
ATOM 1425 C C . ILE A 1 187 ? 24.115 5.724 -2.127 1.00 0.00 188 ILE A C 1
ATOM 1426 O O . ILE A 1 187 ? 25.288 5.326 -2.189 1.00 0.00 188 ILE A O 1
ATOM 1431 N N . GLY A 1 188 ? 23.780 6.989 -1.954 1.00 0.00 189 GLY A N 1
ATOM 1432 C CA . GLY A 1 188 ? 24.807 8.032 -1.825 1.00 0.00 189 GLY A CA 1
ATOM 1433 C C . GLY A 1 188 ? 24.599 8.851 -0.550 1.00 0.00 189 GLY A C 1
ATOM 1434 O O . GLY A 1 188 ? 23.498 9.360 -0.293 1.00 0.00 189 GLY A O 1
ATOM 1435 N N . TRP A 1 189 ? 25.658 8.966 0.228 1.00 0.00 190 TRP A N 1
ATOM 1436 C CA . TRP A 1 189 ? 25.593 9.723 1.487 1.00 0.00 190 TRP A CA 1
ATOM 1437 C C . TRP A 1 189 ? 26.182 11.105 1.770 1.00 0.00 190 TRP A C 1
ATOM 1438 O O . TRP A 1 189 ? 27.342 11.385 1.432 1.00 0.00 190 TRP A O 1
ATOM 1449 N N . VAL A 1 190 ? 25.375 11.950 2.384 1.00 0.00 191 VAL A N 1
ATOM 1450 C CA . VAL A 1 190 ? 25.815 13.314 2.710 1.00 0.00 191 VAL A CA 1
ATOM 1451 C C . VAL A 1 190 ? 25.270 13.491 4.128 1.00 0.00 191 VAL A C 1
ATOM 1452 O O . VAL A 1 190 ? 24.050 13.454 4.350 1.00 0.00 191 VAL A O 1
ATOM 1456 N N . ILE A 1 191 ? 26.179 13.679 5.065 1.00 0.00 192 ILE A N 1
ATOM 1457 C CA . ILE A 1 191 ? 25.790 13.857 6.471 1.00 0.00 192 ILE A CA 1
ATOM 1458 C C . ILE A 1 191 ? 26.427 15.068 7.154 1.00 0.00 192 ILE A C 1
ATOM 1459 O O . ILE A 1 191 ? 27.653 15.250 7.115 1.00 0.00 192 ILE A O 1
ATOM 1464 N N . GLY A 1 192 ? 25.586 15.879 7.769 1.00 0.00 193 GLY A N 1
ATOM 1465 C CA . GLY A 1 192 ? 26.067 17.083 8.461 1.00 0.00 193 GLY A CA 1
ATOM 1466 C C . GLY A 1 192 ? 24.986 17.617 9.402 1.00 0.00 193 GLY A C 1
ATOM 1467 O O . GLY A 1 192 ? 24.689 17.009 10.441 1.00 0.00 193 GLY A O 1
ATOM 1468 N N . GLN A 1 193 ? 24.415 18.746 9.025 1.00 0.00 194 GLN A N 1
ATOM 1469 C CA . GLN A 1 193 ? 23.364 19.370 9.842 1.00 0.00 194 GLN A CA 1
ATOM 1470 C C . GLN A 1 193 ? 22.179 20.062 9.169 1.00 0.00 194 GLN A C 1
ATOM 1471 O O . GLN A 1 193 ? 21.231 20.499 9.839 1.00 0.00 194 GLN A O 1
ATOM 1477 N N . HIS A 1 194 ? 22.248 20.154 7.854 1.00 0.00 195 HIS A N 1
ATOM 1478 C CA . HIS A 1 194 ? 21.177 20.802 7.084 1.00 0.00 195 HIS A CA 1
ATOM 1479 C C . HIS A 1 194 ? 21.237 22.200 6.467 1.00 0.00 195 HIS A C 1
ATOM 1480 O O . HIS A 1 194 ? 20.199 22.817 6.184 1.00 0.00 195 HIS A O 1
ATOM 1487 N N . GLY A 1 195 ? 22.450 22.681 6.270 1.00 0.00 196 GLY A N 1
ATOM 1488 C CA . GLY A 1 195 ? 22.649 24.016 5.689 1.00 0.00 196 GLY A CA 1
ATOM 1489 C C . GLY A 1 195 ? 23.967 24.131 4.922 1.00 0.00 196 GLY A C 1
ATOM 1490 O O . GLY A 1 195 ? 24.969 23.493 5.278 1.00 0.00 196 GLY A O 1
ATOM 1491 N N . ASP A 1 196 ? 23.946 24.939 3.879 1.00 0.00 197 ASP A N 1
ATOM 1492 C CA . ASP A 1 196 ? 25.145 25.135 3.051 1.00 0.00 197 ASP A CA 1
ATOM 1493 C C . ASP A 1 196 ? 26.426 24.953 3.865 1.00 0.00 197 ASP A C 1
ATOM 1494 O O . ASP A 1 196 ? 26.728 25.751 4.765 1.00 0.00 197 ASP A O 1
ATOM 1499 N N . SER A 1 197 ? 27.160 23.905 3.539 1.00 0.00 198 SER A N 1
ATOM 1500 C CA . SER A 1 197 ? 28.414 23.612 4.248 1.00 0.00 198 SER A CA 1
ATOM 1501 C C . SER A 1 197 ? 28.417 22.150 4.698 1.00 0.00 198 SER A C 1
ATOM 1502 O O . SER A 1 197 ? 29.469 21.591 5.041 1.00 0.00 198 SER A O 1
ATOM 1505 N N . VAL A 1 198 ? 27.239 21.554 4.693 1.00 0.00 199 VAL A N 1
ATOM 1506 C CA . VAL A 1 198 ? 27.101 20.151 5.109 1.00 0.00 199 VAL A CA 1
ATOM 1507 C C . VAL A 1 198 ? 28.151 19.263 4.440 1.00 0.00 199 VAL A C 1
ATOM 1508 O O . VAL A 1 198 ? 28.149 19.088 3.212 1.00 0.00 199 VAL A O 1
ATOM 1512 N N . PRO A 1 199 ? 29.033 18.717 5.255 1.00 0.00 200 PRO A N 1
ATOM 1513 C CA . PRO A 1 199 ? 30.100 17.846 4.741 1.00 0.00 200 PRO A CA 1
ATOM 1514 C C . PRO A 1 199 ? 29.483 16.676 3.973 1.00 0.00 200 PRO A C 1
ATOM 1515 O O . PRO A 1 199 ? 28.357 16.246 4.264 1.00 0.00 200 PRO A O 1
ATOM 1519 N N . SER A 1 200 ? 30.229 16.179 3.004 1.00 0.00 201 SER A N 1
ATOM 1520 C CA . SER A 1 200 ? 29.752 15.055 2.185 1.00 0.00 201 SER A CA 1
ATOM 1521 C C . SER A 1 200 ? 30.834 13.984 2.331 1.00 0.00 201 SER A C 1
ATOM 1522 O O . SER A 1 200 ? 32.035 14.293 2.372 1.00 0.00 201 SER A O 1
ATOM 1525 N N . VAL A 1 201 ? 30.395 12.742 2.409 1.00 0.00 202 VAL A N 1
ATOM 1526 C CA . VAL A 1 201 ? 31.330 11.618 2.557 1.00 0.00 202 VAL A CA 1
ATOM 1527 C C . VAL A 1 201 ? 31.278 10.773 1.283 1.00 0.00 202 VAL A C 1
ATOM 1528 O O . VAL A 1 201 ? 30.869 9.603 1.311 1.00 0.00 202 VAL A O 1
ATOM 1532 N N . TRP A 1 202 ? 31.693 11.377 0.185 1.00 0.00 203 TRP A N 1
ATOM 1533 C CA . TRP A 1 202 ? 31.690 10.680 -1.108 1.00 0.00 203 TRP A CA 1
ATOM 1534 C C . TRP A 1 202 ? 32.435 9.344 -1.100 1.00 0.00 203 TRP A C 1
ATOM 1535 O O . TRP A 1 202 ? 32.216 8.486 -1.968 1.00 0.00 203 TRP A O 1
ATOM 1546 N N . SER A 1 203 ? 33.306 9.188 -0.120 1.00 0.00 204 SER A N 1
ATOM 1547 C CA . SER A 1 203 ? 34.094 7.953 0.001 1.00 0.00 204 SER A CA 1
ATOM 1548 C C . SER A 1 203 ? 33.091 6.800 0.073 1.00 0.00 204 SER A C 1
ATOM 1549 O O . SER A 1 203 ? 33.445 5.633 -0.156 1.00 0.00 204 SER A O 1
ATOM 1552 N N . GLY A 1 204 ? 31.857 7.141 0.392 1.00 0.00 205 GLY A N 1
ATOM 1553 C CA . GLY A 1 204 ? 30.797 6.129 0.501 1.00 0.00 205 GLY A CA 1
ATOM 1554 C C . GLY A 1 204 ? 29.959 6.347 -0.760 1.00 0.00 205 GLY A C 1
ATOM 1555 O O . GLY A 1 204 ? 28.809 6.806 -0.689 1.00 0.00 205 GLY A O 1
ATOM 1556 N N . MET A 1 205 ? 30.546 6.015 -1.894 1.00 0.00 206 MET A N 1
ATOM 1557 C CA . MET A 1 205 ? 29.852 6.179 -3.180 1.00 0.00 206 MET A CA 1
ATOM 1558 C C . MET A 1 205 ? 30.068 4.770 -3.735 1.00 0.00 206 MET A C 1
ATOM 1559 O O . MET A 1 205 ? 31.206 4.288 -3.824 1.00 0.00 206 MET A O 1
ATOM 1564 N N . TRP A 1 206 ? 28.971 4.132 -4.099 1.00 0.00 207 TRP A N 1
ATOM 1565 C CA . TRP A 1 206 ? 29.03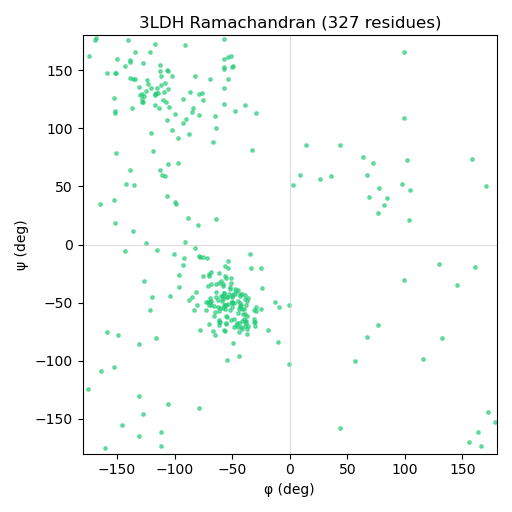7 2.768 -4.644 1.00 0.00 207 TRP A CA 1
ATOM 1566 C C . TRP A 1 206 ? 27.667 2.430 -5.233 1.00 0.00 207 TRP A C 1
ATOM 1567 O O . TRP A 1 206 ? 26.726 3.235 -5.159 1.00 0.00 207 TRP A O 1
ATOM 1578 N N . ASP A 1 207 ? 27.575 1.247 -5.810 1.00 0.00 208 ASP A N 1
ATOM 1579 C CA . ASP A 1 207 ? 26.315 0.801 -6.421 1.00 0.00 208 ASP A CA 1
ATOM 1580 C C . ASP A 1 207 ? 26.472 -0.708 -6.226 1.00 0.00 208 ASP A C 1
ATOM 1581 O O . ASP A 1 207 ? 27.592 -1.240 -6.247 1.00 0.00 208 ASP A O 1
A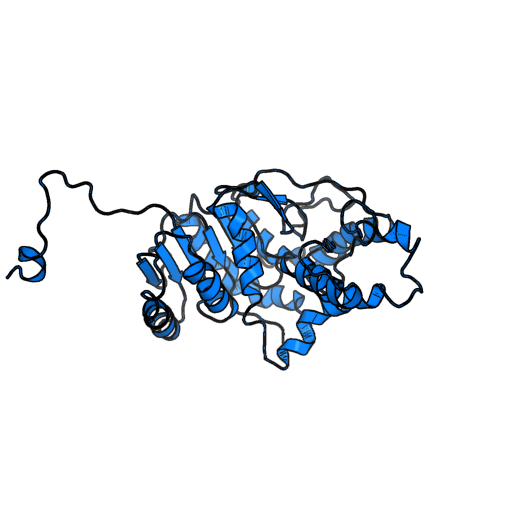TOM 1586 N N . ALA A 1 208 ? 25.349 -1.375 -6.037 1.00 0.00 209 ALA A N 1
ATOM 1587 C CA . ALA A 1 208 ? 25.360 -2.830 -5.830 1.00 0.00 209 ALA A CA 1
ATOM 1588 C C . ALA A 1 208 ? 26.211 -3.347 -4.669 1.00 0.00 209 ALA A C 1
ATOM 1589 O O . ALA A 1 208 ? 25.794 -3.297 -3.502 1.00 0.00 209 ALA A O 1
ATOM 1591 N N . LYS A 1 209 ? 27.390 -3.835 -5.005 1.00 0.00 210 LYS A N 1
ATOM 1592 C CA . LYS A 1 209 ? 28.304 -4.370 -3.986 1.00 0.00 210 LYS A CA 1
ATOM 1593 C C . LYS A 1 209 ? 29.689 -3.827 -4.345 1.00 0.00 210 LYS A C 1
ATOM 1594 O O . LYS A 1 209 ? 30.708 -4.270 -3.795 1.00 0.00 210 LYS A O 1
ATOM 1600 N N . LEU A 1 210 ? 29.705 -2.878 -5.261 1.00 0.00 211 LEU A N 1
ATOM 1601 C CA . LEU A 1 210 ? 30.970 -2.274 -5.702 1.00 0.00 211 LEU A CA 1
ATOM 1602 C C . LEU A 1 210 ? 31.095 -0.797 -5.325 1.00 0.00 211 LEU A C 1
ATOM 1603 O O . LEU A 1 210 ? 30.184 0.005 -5.580 1.00 0.00 211 LEU A O 1
ATOM 1608 N N . HIS A 1 211 ? 32.220 -0.459 -4.724 1.00 0.00 212 HIS A N 1
ATOM 1609 C CA . HIS A 1 211 ? 32.466 0.928 -4.304 1.00 0.00 212 HIS A CA 1
ATOM 1610 C C . HIS A 1 211 ? 32.839 1.831 -5.481 1.00 0.00 212 HIS A C 1
ATOM 1611 O O . HIS A 1 211 ? 33.716 1.493 -6.289 1.00 0.00 212 HIS A O 1
ATOM 1618 N N . LYS A 1 212 ? 32.167 2.964 -5.560 1.00 0.00 213 LYS A N 1
ATOM 1619 C CA . LYS A 1 212 ? 32.424 3.920 -6.646 1.00 0.00 213 LYS A CA 1
ATOM 1620 C C . LYS A 1 212 ? 33.788 4.577 -6.869 1.00 0.00 213 LYS A C 1
ATOM 1621 O O . LYS A 1 212 ? 34.459 4.325 -7.881 1.00 0.00 213 LYS A O 1
ATOM 1627 N N . ASP A 1 213 ? 34.176 5.410 -5.922 1.00 0.00 214 ASP A N 1
ATOM 1628 C CA . ASP A 1 213 ? 35.464 6.112 -6.015 1.00 0.00 214 ASP A CA 1
ATOM 1629 C C . ASP A 1 213 ? 36.327 5.104 -6.776 1.00 0.00 214 ASP A C 1
ATOM 1630 O O . ASP A 1 213 ? 36.888 5.418 -7.836 1.00 0.00 214 ASP A O 1
ATOM 1635 N N . VAL A 1 214 ? 36.421 3.909 -6.224 1.00 0.00 215 VAL A N 1
ATOM 1636 C CA . VAL A 1 214 ? 37.224 2.849 -6.849 1.00 0.00 215 VAL A CA 1
ATOM 1637 C C . VAL A 1 214 ? 37.101 2.836 -8.374 1.00 0.00 215 VAL A C 1
ATOM 1638 O O . VAL A 1 214 ? 38.099 2.983 -9.095 1.00 0.00 215 VAL A O 1
ATOM 1642 N N . VAL A 1 215 ? 35.879 2.659 -8.842 1.00 0.00 216 VAL A N 1
ATOM 1643 C CA . VAL A 1 215 ? 35.623 2.621 -10.288 1.00 0.00 216 VAL A CA 1
ATOM 1644 C C . VAL A 1 215 ? 36.196 3.802 -11.074 1.00 0.00 216 VAL A C 1
ATOM 1645 O O . VAL A 1 215 ? 36.691 3.638 -12.199 1.00 0.00 216 VAL A O 1
ATOM 1649 N N . ASP A 1 216 ? 36.120 4.973 -10.471 1.00 0.00 217 ASP A N 1
ATOM 1650 C CA . ASP A 1 216 ? 36.628 6.191 -11.119 1.00 0.00 217 ASP A CA 1
ATOM 1651 C C . ASP A 1 216 ? 38.044 6.419 -10.586 1.00 0.00 217 ASP A C 1
ATOM 1652 O O . ASP A 1 216 ? 38.936 6.869 -11.321 1.00 0.00 217 ASP A O 1
ATOM 1657 N N . SER A 1 217 ? 38.229 6.105 -9.318 1.00 0.00 218 SER A N 1
ATOM 1658 C CA . SER A 1 217 ? 39.542 6.281 -8.680 1.00 0.00 218 SER A CA 1
ATOM 1659 C C . SER A 1 217 ? 39.447 7.334 -7.575 1.00 0.00 218 SER A C 1
ATOM 1660 O O . SER A 1 217 ? 39.014 7.041 -6.450 1.00 0.00 218 SER A O 1
ATOM 1663 N N . ALA A 1 218 ? 39.854 8.545 -7.909 1.00 0.00 219 ALA A N 1
ATOM 1664 C CA . ALA A 1 218 ? 39.822 9.648 -6.939 1.00 0.00 219 ALA A CA 1
ATOM 1665 C C . ALA A 1 218 ? 38.828 10.789 -7.165 1.00 0.00 219 ALA A C 1
ATOM 1666 O O . ALA A 1 218 ? 37.851 10.644 -7.915 1.00 0.00 219 ALA A O 1
ATOM 1668 N N . TYR A 1 219 ? 39.091 11.906 -6.513 1.00 0.00 220 TYR A N 1
ATOM 1669 C CA . TYR A 1 219 ? 38.213 13.078 -6.637 1.00 0.00 220 TYR A CA 1
ATOM 1670 C C . TYR A 1 219 ? 38.011 14.573 -6.885 1.00 0.00 220 TYR A C 1
ATOM 1671 O O . TYR A 1 219 ? 38.530 15.133 -7.862 1.00 0.00 220 TYR A O 1
ATOM 1680 N N . GLU A 1 220 ? 37.259 15.198 -5.997 1.00 0.00 221 GLU A N 1
ATOM 1681 C CA . GLU A 1 220 ? 36.981 16.636 -6.121 1.00 0.00 221 GLU A CA 1
ATOM 1682 C C . GLU A 1 220 ? 38.105 17.563 -5.657 1.00 0.00 221 GLU A C 1
ATOM 1683 O O . GLU A 1 220 ? 38.639 17.412 -4.548 1.00 0.00 221 GLU A O 1
ATOM 1689 N N . VAL A 1 221 ? 38.448 18.509 -6.512 1.00 0.00 222 VAL A N 1
ATOM 1690 C CA . VAL A 1 221 ? 39.519 19.464 -6.192 1.00 0.00 222 VAL A CA 1
ATOM 1691 C C . VAL A 1 221 ? 39.677 19.812 -7.673 1.00 0.00 222 VAL A C 1
ATOM 1692 O O . VAL A 1 221 ? 40.238 20.860 -8.025 1.00 0.00 222 VAL A O 1
ATOM 1696 N N . ILE A 1 222 ? 39.181 18.928 -8.518 1.00 0.00 223 ILE A N 1
ATOM 1697 C CA . ILE A 1 222 ? 39.271 19.138 -9.970 1.00 0.00 223 ILE A CA 1
ATOM 1698 C C . ILE A 1 222 ? 38.059 18.374 -10.506 1.00 0.00 223 ILE A C 1
ATOM 1699 O O . ILE A 1 222 ? 36.912 18.827 -10.374 1.00 0.00 223 ILE A O 1
ATOM 1704 N N . LYS A 1 223 ? 38.330 17.229 -11.103 1.00 0.00 224 LYS A N 1
ATOM 1705 C CA . LYS A 1 223 ? 37.256 16.399 -11.668 1.00 0.00 224 LYS A CA 1
ATOM 1706 C C . LYS A 1 223 ? 36.216 17.208 -12.445 1.00 0.00 224 LYS A C 1
ATOM 1707 O O . LYS A 1 223 ? 36.491 18.327 -12.903 1.00 0.00 224 LYS A O 1
ATOM 1713 N N . LEU A 1 224 ? 35.038 16.630 -12.582 1.00 0.00 225 LEU A N 1
ATOM 1714 C CA . LEU A 1 224 ? 33.950 17.297 -13.313 1.00 0.00 225 LEU A CA 1
ATOM 1715 C C . LEU A 1 224 ? 32.991 17.939 -12.310 1.00 0.00 225 LEU A C 1
ATOM 1716 O O . LEU A 1 224 ? 31.768 17.953 -12.516 1.00 0.00 225 LEU A O 1
ATOM 1721 N N . LYS A 1 225 ? 33.558 18.462 -11.238 1.00 0.00 226 LYS A N 1
ATOM 1722 C CA . LYS A 1 225 ? 32.749 19.105 -10.193 1.00 0.00 226 LYS A CA 1
ATOM 1723 C C . LYS A 1 225 ? 31.800 18.332 -9.277 1.00 0.00 226 LYS A C 1
ATOM 1724 O O . LYS A 1 225 ? 30.685 18.788 -8.983 1.00 0.00 226 LYS A O 1
ATOM 1730 N N . GLY A 1 226 ? 32.255 17.173 -8.839 1.00 0.00 227 GLY A N 1
ATOM 1731 C CA . GLY A 1 226 ? 31.440 16.327 -7.955 1.00 0.00 227 GLY A CA 1
ATOM 1732 C C . GLY A 1 226 ? 31.127 17.428 -6.941 1.00 0.00 227 GLY A C 1
ATOM 1733 O O . GLY A 1 226 ? 30.041 17.453 -6.342 1.00 0.00 227 GLY A O 1
ATOM 1734 N N . TYR A 1 227 ? 32.082 18.322 -6.762 1.00 0.00 228 TYR A N 1
ATOM 1735 C CA . TYR A 1 227 ? 31.911 19.430 -5.812 1.00 0.00 228 TYR A CA 1
ATOM 1736 C C . TYR A 1 227 ? 30.523 20.061 -5.940 1.00 0.00 228 TYR A C 1
ATOM 1737 O O . TYR A 1 227 ? 29.770 20.149 -4.959 1.00 0.00 228 TYR A O 1
ATOM 1746 N N . THR A 1 228 ? 30.207 20.491 -7.147 1.00 0.00 229 THR A N 1
ATOM 1747 C CA . THR A 1 228 ? 28.905 21.123 -7.407 1.00 0.00 229 THR A CA 1
ATOM 1748 C C . THR A 1 228 ? 27.725 20.308 -6.875 1.00 0.00 229 THR A C 1
ATOM 1749 O O . THR A 1 228 ? 26.886 20.821 -6.119 1.00 0.00 229 THR A O 1
ATOM 1753 N N . SER A 1 229 ? 27.676 19.052 -7.279 1.00 0.00 230 SER A N 1
ATOM 1754 C CA . SER A 1 229 ? 26.590 18.162 -6.847 1.00 0.00 230 SER A CA 1
ATOM 1755 C C . SER A 1 229 ? 26.160 18.615 -5.450 1.00 0.00 230 SER A C 1
ATOM 1756 O O . SER A 1 229 ? 25.037 19.102 -5.256 1.00 0.00 230 SER A O 1
ATOM 1759 N N . TRP A 1 230 ? 27.059 18.447 -4.499 1.00 0.00 231 TRP A N 1
ATOM 1760 C CA . TRP A 1 230 ? 26.772 18.835 -3.111 1.00 0.00 231 TRP A CA 1
ATOM 1761 C C . TRP A 1 230 ? 26.240 20.242 -2.838 1.00 0.00 231 TRP A C 1
ATOM 1762 O O . TRP A 1 230 ? 25.101 20.415 -2.379 1.00 0.00 231 TRP A O 1
ATOM 1773 N N . ALA A 1 231 ? 27.071 21.227 -3.123 1.00 0.00 232 ALA A N 1
ATOM 1774 C CA . ALA A 1 231 ? 26.687 22.628 -2.903 1.00 0.00 232 ALA A CA 1
ATOM 1775 C C . ALA A 1 231 ? 25.250 23.093 -3.150 1.00 0.00 232 ALA A C 1
ATOM 1776 O O . ALA A 1 231 ? 24.664 23.814 -2.328 1.00 0.00 232 ALA A O 1
ATOM 1778 N N . ILE A 1 232 ? 24.706 22.675 -4.277 1.00 0.00 233 ILE A N 1
ATOM 1779 C CA . ILE A 1 232 ? 23.332 23.054 -4.638 1.00 0.00 233 ILE A CA 1
ATOM 1780 C C . ILE A 1 232 ? 22.433 21.991 -4.005 1.00 0.00 233 ILE A C 1
ATOM 1781 O O . ILE A 1 232 ? 21.294 21.775 -4.446 1.00 0.00 233 ILE A O 1
ATOM 1786 N N . GLY A 1 233 ? 22.957 21.342 -2.982 1.00 0.00 234 GLY A N 1
ATOM 1787 C CA . GLY A 1 233 ? 22.200 20.291 -2.287 1.00 0.00 234 GLY A CA 1
ATOM 1788 C C . GLY A 1 233 ? 22.004 21.363 -1.214 1.00 0.00 234 GLY A C 1
ATOM 1789 O O . GLY A 1 233 ? 20.895 21.546 -0.691 1.00 0.00 234 GLY A O 1
ATOM 1790 N N . LEU A 1 234 ? 23.084 22.055 -0.901 1.00 0.00 235 LEU A N 1
ATOM 1791 C CA . LEU A 1 234 ? 23.035 23.111 0.120 1.00 0.00 235 LEU A CA 1
ATOM 1792 C C . LEU A 1 234 ? 22.170 24.194 -0.528 1.00 0.00 235 LEU A C 1
ATOM 1793 O O . LEU A 1 234 ? 21.191 24.669 0.067 1.00 0.00 235 LEU A O 1
ATOM 1798 N N . VAL A 1 235 ? 22.543 24.569 -1.737 1.00 0.00 236 VAL A N 1
ATOM 1799 C CA . VAL A 1 235 ? 21.801 25.605 -2.470 1.00 0.00 236 VAL A CA 1
ATOM 1800 C C . VAL A 1 235 ? 20.332 25.224 -2.657 1.00 0.00 236 VAL A C 1
ATOM 1801 O O . VAL A 1 235 ? 19.440 26.085 -2.618 1.00 0.00 236 VAL A O 1
ATOM 1805 N N . VAL A 1 236 ? 20.101 23.940 -2.858 1.00 0.00 237 VAL A N 1
ATOM 1806 C CA . VAL A 1 236 ? 18.733 23.440 -3.058 1.00 0.00 237 VAL A CA 1
ATOM 1807 C C . VAL A 1 236 ? 17.716 24.381 -2.410 1.00 0.00 237 VAL A C 1
ATOM 1808 O O . VAL A 1 236 ? 16.786 24.867 -3.071 1.00 0.00 237 VAL A O 1
ATOM 1812 N N . SER A 1 237 ? 17.906 24.623 -1.126 1.00 0.00 238 SER A N 1
ATOM 1813 C CA . SER A 1 237 ? 16.997 25.506 -0.382 1.00 0.00 238 SER A CA 1
ATOM 1814 C C . SER A 1 237 ? 16.739 26.735 -1.255 1.00 0.00 238 SER A C 1
ATOM 1815 O O . SER A 1 237 ? 15.664 26.874 -1.858 1.00 0.00 238 SER A O 1
ATOM 1818 N N . ASN A 1 238 ? 17.727 27.608 -1.310 1.00 0.00 239 ASN A N 1
ATOM 1819 C CA . ASN A 1 238 ? 17.607 28.836 -2.109 1.00 0.00 239 ASN A CA 1
ATOM 1820 C C . ASN A 1 238 ? 16.674 29.241 -3.251 1.00 0.00 239 ASN A C 1
ATOM 1821 O O . ASN A 1 238 ? 15.753 30.051 -3.065 1.00 0.00 239 ASN A O 1
ATOM 1826 N N . PRO A 1 239 ? 16.924 28.673 -4.416 1.00 0.00 240 PRO A N 1
ATOM 1827 C CA . PRO A 1 239 ? 16.106 28.979 -5.598 1.00 0.00 240 PRO A CA 1
ATOM 1828 C C . PRO A 1 239 ? 14.639 28.662 -5.304 1.00 0.00 240 PRO A C 1
ATOM 1829 O O . PRO A 1 239 ? 13.817 29.571 -5.112 1.00 0.00 240 PRO A O 1
ATOM 1833 N N . VAL A 1 240 ? 14.332 27.379 -5.273 1.00 0.00 241 VAL A N 1
ATOM 1834 C CA . VAL A 1 240 ? 12.955 26.938 -5.007 1.00 0.00 241 VAL A CA 1
ATOM 1835 C C . VAL A 1 240 ? 11.966 27.974 -4.471 1.00 0.00 241 VAL A C 1
ATOM 1836 O O . VAL A 1 240 ? 10.847 28.113 -4.986 1.00 0.00 241 VAL A O 1
ATOM 1840 N N . ASP A 1 241 ? 12.392 28.686 -3.444 1.00 0.00 242 ASP A N 1
ATOM 1841 C CA . ASP A 1 241 ? 11.538 29.712 -2.830 1.00 0.00 242 ASP A CA 1
ATOM 1842 C C . ASP A 1 241 ? 11.228 30.864 -3.787 1.00 0.00 242 ASP A C 1
ATOM 1843 O O . ASP A 1 241 ? 10.886 31.975 -3.357 1.00 0.00 242 ASP A O 1
ATOM 1848 N N . VAL A 1 242 ? 11.353 30.582 -5.071 1.00 0.00 243 VAL A N 1
ATOM 1849 C CA . VAL A 1 242 ? 11.091 31.601 -6.097 1.00 0.00 243 VAL A CA 1
ATOM 1850 C C . VAL A 1 242 ? 9.660 31.062 -6.061 1.00 0.00 243 VAL A C 1
ATOM 1851 O O . VAL A 1 242 ? 8.789 31.515 -6.820 1.00 0.00 243 VAL A O 1
ATOM 1855 N N . LEU A 1 243 ? 9.438 30.102 -5.182 1.00 0.00 244 LEU A N 1
ATOM 1856 C CA . LEU A 1 243 ? 8.107 29.493 -5.050 1.00 0.00 244 LEU A CA 1
ATOM 1857 C C . LEU A 1 243 ? 7.642 29.870 -3.642 1.00 0.00 244 LEU A C 1
ATOM 1858 O O . LEU A 1 243 ? 6.506 29.570 -3.246 1.00 0.00 244 LEU A O 1
ATOM 1863 N N . THR A 1 244 ? 8.525 30.520 -2.909 1.00 0.00 245 THR A N 1
ATOM 1864 C CA . THR A 1 244 ? 8.207 30.936 -1.536 1.00 0.00 245 THR A CA 1
ATOM 1865 C C . THR A 1 244 ? 8.680 30.112 -0.337 1.00 0.00 245 THR A C 1
ATOM 1866 O O . THR A 1 244 ? 8.931 30.654 0.750 1.00 0.00 245 THR A O 1
ATOM 1870 N N . TYR A 1 245 ? 8.794 28.815 -0.552 1.00 0.00 246 TYR A N 1
ATOM 1871 C CA . TYR A 1 245 ? 9.234 27.908 0.518 1.00 0.00 246 TYR A CA 1
ATOM 1872 C C . TYR A 1 245 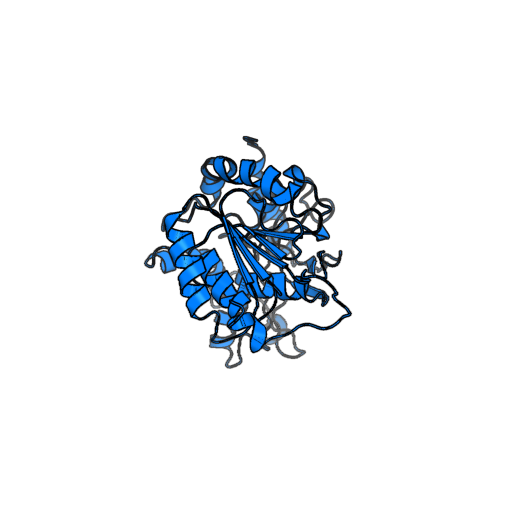? 9.269 26.443 0.080 1.00 0.00 246 TYR A C 1
ATOM 1873 O O . TYR A 1 245 ? 9.441 26.138 -1.109 1.00 0.00 246 TYR A O 1
ATOM 1882 N N . VAL A 1 246 ? 9.106 25.559 1.047 1.00 0.00 247 VAL A N 1
ATOM 1883 C CA . VAL A 1 246 ? 9.124 24.117 0.762 1.00 0.00 247 VAL A CA 1
ATOM 1884 C C . VAL A 1 246 ? 7.681 23.761 1.124 1.00 0.00 247 VAL A C 1
ATOM 1885 O O . VAL A 1 246 ? 7.160 24.192 2.163 1.00 0.00 247 VAL A O 1
ATOM 1889 N N . ALA A 1 247 ? 7.057 22.980 0.261 1.00 0.00 248 ALA A N 1
ATOM 1890 C CA . ALA A 1 247 ? 5.665 22.568 0.486 1.00 0.00 248 ALA A CA 1
ATOM 1891 C C . ALA A 1 247 ? 5.471 21.050 0.479 1.00 0.00 248 ALA A C 1
ATOM 1892 O O . ALA A 1 247 ? 4.346 20.551 0.628 1.00 0.00 248 ALA A O 1
ATOM 1894 N N . TRP A 1 248 ? 6.570 20.340 0.305 1.00 0.00 249 TRP A N 1
ATOM 1895 C CA . TRP A 1 248 ? 6.523 18.872 0.273 1.00 0.00 249 TRP A CA 1
ATOM 1896 C C . TRP A 1 248 ? 7.716 17.923 0.397 1.00 0.00 249 TRP A C 1
ATOM 1897 O O . TRP A 1 248 ? 7.753 16.858 -0.238 1.00 0.00 249 TRP A O 1
ATOM 1908 N N . LYS A 1 249 ? 8.675 18.323 1.211 1.00 0.00 250 LYS A N 1
ATOM 1909 C CA . LYS A 1 249 ? 9.881 17.507 1.416 1.00 0.00 250 LYS A CA 1
ATOM 1910 C C . LYS A 1 249 ? 9.147 16.634 2.434 1.00 0.00 250 LYS A C 1
ATOM 1911 O O . LYS A 1 249 ? 9.706 15.659 2.959 1.00 0.00 250 LYS A O 1
ATOM 1917 N N . GLY A 1 250 ? 7.905 16.995 2.699 1.00 0.00 251 GLY A N 1
ATOM 1918 C CA . GLY A 1 250 ? 7.090 16.244 3.664 1.00 0.00 251 GLY A CA 1
ATOM 1919 C C . GLY A 1 250 ? 7.279 14.732 3.798 1.00 0.00 251 GLY A C 1
ATOM 1920 O O . GLY A 1 250 ? 6.907 14.130 4.816 1.00 0.00 251 GLY A O 1
ATOM 1921 N N . CYS A 1 251 ? 7.855 14.140 2.768 1.00 0.00 252 CYS A N 1
ATOM 1922 C CA . CYS A 1 251 ? 8.091 12.690 2.765 1.00 0.00 252 CYS A CA 1
ATOM 1923 C C . CYS A 1 251 ? 9.192 12.369 3.776 1.00 0.00 252 CYS A C 1
ATOM 1924 O O . CYS A 1 251 ? 9.021 11.510 4.654 1.00 0.00 252 CYS A O 1
ATOM 1927 N N . SER A 1 252 ? 10.306 13.064 3.640 1.00 0.00 253 SER A N 1
ATOM 1928 C CA . SER A 1 252 ? 11.445 12.850 4.543 1.00 0.00 253 SER A CA 1
ATOM 1929 C C . SER A 1 252 ? 11.008 12.718 6.003 1.00 0.00 253 SER A C 1
ATOM 1930 O O . SER A 1 252 ? 11.352 11.741 6.685 1.00 0.00 253 SER A O 1
ATOM 1933 N N . VAL A 1 253 ? 10.256 13.702 6.460 1.00 0.00 254 VAL A N 1
ATOM 1934 C CA . VAL A 1 253 ? 9.772 13.700 7.848 1.00 0.00 254 VAL A CA 1
ATOM 1935 C C . VAL A 1 253 ? 8.924 12.442 8.042 1.00 0.00 254 VAL A C 1
ATOM 1936 O O . VAL A 1 253 ? 9.049 11.740 9.056 1.00 0.00 254 VAL A O 1
ATOM 1940 N N . ALA A 1 254 ? 8.074 12.177 7.067 1.00 0.00 255 ALA A N 1
ATOM 1941 C CA . ALA A 1 254 ? 7.196 11.000 7.131 1.00 0.00 255 ALA A CA 1
ATOM 1942 C C . ALA A 1 254 ? 8.048 9.737 7.263 1.00 0.00 255 ALA A C 1
ATOM 1943 O O . ALA A 1 254 ? 7.767 8.863 8.097 1.00 0.00 255 ALA A O 1
ATOM 1945 N N . ASP A 1 255 ? 9.075 9.659 6.438 1.00 0.00 256 ASP A N 1
ATOM 1946 C CA . ASP A 1 255 ? 9.972 8.494 6.457 1.00 0.00 256 ASP A CA 1
ATOM 1947 C C . ASP A 1 255 ? 10.632 8.435 7.835 1.00 0.00 256 ASP A C 1
ATOM 1948 O O . ASP A 1 255 ? 10.574 7.407 8.525 1.00 0.00 256 ASP A O 1
ATOM 1953 N N . LEU A 1 256 ? 11.250 9.538 8.215 1.00 0.00 257 LEU A N 1
ATOM 1954 C CA . LEU A 1 256 ? 11.931 9.613 9.515 1.00 0.00 257 LEU A CA 1
ATOM 1955 C C . LEU A 1 256 ? 11.166 8.961 10.668 1.00 0.00 257 LEU A C 1
ATOM 1956 O O . LEU A 1 256 ? 11.688 8.073 11.358 1.00 0.00 257 LEU A O 1
ATOM 1961 N N . ALA A 1 257 ? 9.940 9.411 10.860 1.00 0.00 258 ALA A N 1
ATOM 1962 C CA . ALA A 1 257 ? 9.098 8.874 11.938 1.00 0.00 258 ALA A CA 1
ATOM 1963 C C . ALA A 1 257 ? 8.730 7.450 11.518 1.00 0.00 258 ALA A C 1
ATOM 1964 O O . ALA A 1 257 ? 8.464 6.584 12.365 1.00 0.00 258 ALA A O 1
ATOM 1966 N N . GLN A 1 258 ? 8.718 7.229 10.216 1.00 0.00 259 GLN A N 1
ATOM 1967 C CA . GLN A 1 258 ? 8.375 5.905 9.678 1.00 0.00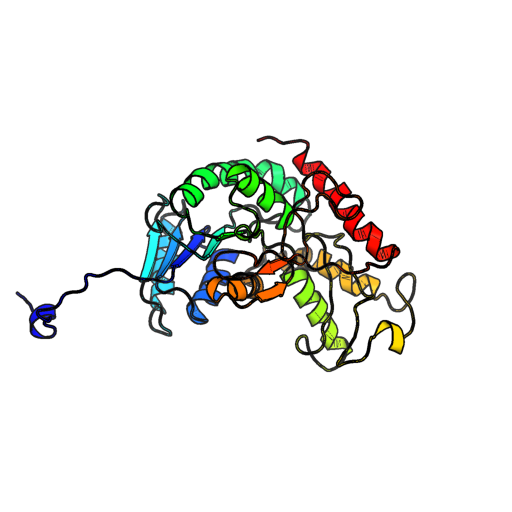 259 GLN A CA 1
ATOM 1968 C C . GLN A 1 258 ? 8.987 4.849 10.600 1.00 0.00 259 GLN A C 1
ATOM 1969 O O . GLN A 1 258 ? 8.267 4.106 11.284 1.00 0.00 259 GLN A O 1
ATOM 1975 N N . THR A 1 259 ? 10.306 4.797 10.603 1.00 0.00 260 THR A N 1
ATOM 1976 C CA . THR A 1 259 ? 11.021 3.823 11.440 1.00 0.00 260 THR A CA 1
ATOM 1977 C C . THR A 1 259 ? 10.465 3.852 12.865 1.00 0.00 260 THR A C 1
ATOM 1978 O O . THR A 1 259 ? 10.124 2.806 13.437 1.00 0.00 260 THR A O 1
ATOM 1982 N N . ILE A 1 260 ? 10.383 5.049 13.416 1.00 0.00 261 ILE A N 1
ATOM 1983 C CA . ILE A 1 260 ? 9.871 5.217 14.784 1.00 0.00 261 ILE A CA 1
ATOM 1984 C C . ILE A 1 260 ? 8.544 4.503 15.045 1.00 0.00 261 ILE A C 1
ATOM 1985 O O . ILE A 1 260 ? 8.518 3.373 15.555 1.00 0.00 261 ILE A O 1
ATOM 1990 N N . MET A 1 261 ? 7.462 5.171 14.692 1.00 0.00 262 MET A N 1
ATOM 1991 C CA . MET A 1 261 ? 6.122 4.601 14.893 1.00 0.00 262 MET A CA 1
ATOM 1992 C C . MET A 1 261 ? 6.099 3.073 14.824 1.00 0.00 262 MET A C 1
ATOM 1993 O O . MET A 1 261 ? 5.669 2.400 15.773 1.00 0.00 262 MET A O 1
ATOM 1998 N N . LYS A 1 262 ? 6.560 2.550 13.704 1.00 0.00 263 LYS A N 1
ATOM 1999 C CA . LYS A 1 262 ? 6.588 1.094 13.506 1.00 0.00 263 LYS A CA 1
ATOM 2000 C C . LYS A 1 262 ? 7.637 0.387 14.365 1.00 0.00 263 LYS A C 1
ATOM 2001 O O . LYS A 1 262 ? 7.422 -0.739 14.836 1.00 0.00 263 LYS A O 1
ATOM 2007 N N . ASP A 1 263 ? 8.758 1.058 14.556 1.00 0.00 264 ASP A N 1
ATOM 2008 C CA . ASP A 1 263 ? 9.851 0.491 15.358 1.00 0.00 264 ASP A CA 1
ATOM 2009 C C . ASP A 1 263 ? 10.740 -0.568 14.703 1.00 0.00 264 ASP A C 1
ATOM 2010 O O . ASP A 1 263 ? 11.000 -1.631 15.287 1.00 0.00 264 ASP A O 1
ATOM 2015 N N . LEU A 1 264 ? 11.192 -0.263 13.501 1.00 0.00 265 LEU A N 1
ATOM 2016 C CA . LEU A 1 264 ? 12.052 -1.196 12.759 1.00 0.00 265 LEU A CA 1
ATOM 2017 C C . LEU A 1 264 ? 13.580 -1.262 12.754 1.00 0.00 265 LEU A C 1
ATOM 2018 O O . LEU A 1 264 ? 14.175 -2.225 12.247 1.00 0.00 265 LEU A O 1
ATOM 2023 N N . CYS A 1 265 ? 14.193 -0.237 13.317 1.00 0.00 266 CYS A N 1
ATOM 2024 C CA . CYS A 1 265 ? 15.660 -0.173 13.374 1.00 0.00 266 CYS A CA 1
ATOM 2025 C C . CYS A 1 265 ? 16.418 -0.091 12.048 1.00 0.00 266 CYS A C 1
ATOM 2026 O O . CYS A 1 265 ? 17.019 -1.077 11.595 1.00 0.00 266 CYS A O 1
ATOM 2029 N N . ARG A 1 266 ? 16.378 1.083 11.445 1.00 0.00 267 ARG A N 1
ATOM 2030 C CA . ARG A 1 266 ? 17.060 1.296 10.160 1.00 0.00 267 ARG A CA 1
ATOM 2031 C C . ARG A 1 266 ? 18.044 2.431 10.445 1.00 0.00 267 ARG A C 1
ATOM 2032 O O . ARG A 1 266 ? 17.943 3.119 11.472 1.00 0.00 267 ARG A O 1
ATOM 2040 N N . VAL A 1 267 ? 18.981 2.611 9.532 1.00 0.00 268 VAL A N 1
ATOM 2041 C CA . VAL A 1 267 ? 19.993 3.665 9.686 1.00 0.00 268 VAL A CA 1
ATOM 2042 C C . VAL A 1 267 ? 19.702 4.933 8.882 1.00 0.00 268 VAL A C 1
ATOM 2043 O O . VAL A 1 267 ? 19.745 4.925 7.643 1.00 0.00 268 VAL A O 1
ATOM 2047 N N . HIS A 1 268 ? 19.409 6.003 9.598 1.00 0.00 269 HIS A N 1
ATOM 2048 C CA . HIS A 1 268 ? 19.103 7.285 8.948 1.00 0.00 269 HIS A CA 1
ATOM 2049 C C . HIS A 1 268 ? 19.606 8.554 9.639 1.00 0.00 269 HIS A C 1
ATOM 2050 O O . HIS A 1 268 ? 19.800 8.578 10.864 1.00 0.00 269 HIS A O 1
ATOM 2057 N N . PRO A 1 269 ? 19.810 9.588 8.845 1.00 0.00 270 PRO A N 1
ATOM 2058 C CA . PRO A 1 269 ? 20.299 10.867 9.381 1.00 0.00 270 PRO A CA 1
ATOM 2059 C C . PRO A 1 269 ? 19.340 11.372 10.460 1.00 0.00 270 PRO A C 1
ATOM 2060 O O . PRO A 1 269 ? 18.299 10.754 10.728 1.00 0.00 270 PRO A O 1
ATOM 2064 N N . VAL A 1 270 ? 19.704 12.488 11.063 1.00 0.00 271 VAL A N 1
ATOM 2065 C CA . VAL A 1 270 ? 18.876 13.079 12.124 1.00 0.00 271 VAL A CA 1
ATOM 2066 C C . VAL A 1 270 ? 19.896 13.905 12.909 1.00 0.00 271 VAL A C 1
ATOM 2067 O O . VAL A 1 270 ? 21.042 14.086 12.470 1.00 0.00 271 VAL A O 1
ATOM 2071 N N . SER A 1 271 ? 19.466 14.394 14.056 1.00 0.00 272 SER A N 1
ATOM 2072 C CA . SER A 1 271 ? 20.344 15.211 14.906 1.00 0.00 272 SER A CA 1
ATOM 2073 C C . SER A 1 271 ? 20.365 14.665 16.335 1.00 0.00 272 SER A C 1
ATOM 2074 O O . SER A 1 271 ? 19.316 14.539 16.984 1.00 0.00 272 SER A O 1
ATOM 2077 N N . THR A 1 272 ? 21.558 14.348 16.802 1.00 0.00 273 THR A N 1
ATOM 2078 C CA . THR A 1 272 ? 21.718 13.807 18.160 1.00 0.00 273 THR A CA 1
ATOM 2079 C C . THR A 1 272 ? 22.764 14.621 18.923 1.00 0.00 273 THR A C 1
ATOM 2080 O O . THR A 1 272 ? 22.889 15.840 18.728 1.00 0.00 273 THR A O 1
ATOM 2084 N N . MET A 1 273 ? 23.498 13.938 19.781 1.00 0.00 274 MET A N 1
ATOM 2085 C CA . MET A 1 273 ? 24.536 14.601 20.583 1.00 0.00 274 MET A CA 1
ATOM 2086 C C . MET A 1 273 ? 25.947 14.085 20.295 1.00 0.00 274 MET A C 1
ATOM 2087 O O . MET A 1 273 ? 26.236 12.892 20.466 1.00 0.00 274 MET A O 1
ATOM 2092 N N . VAL A 1 274 ? 26.803 14.992 19.863 1.00 0.00 275 VAL A N 1
ATOM 2093 C CA . VAL A 1 274 ? 28.191 14.628 19.543 1.00 0.00 275 VAL A CA 1
ATOM 2094 C C . VAL A 1 274 ? 28.949 15.247 20.719 1.00 0.00 275 VAL A C 1
ATOM 2095 O O . VAL A 1 274 ? 29.102 16.475 20.802 1.00 0.00 275 VAL A O 1
ATOM 2099 N N . LYS A 1 275 ? 29.410 14.390 21.610 1.00 0.00 276 LYS A N 1
ATOM 2100 C CA . LYS A 1 275 ? 30.151 14.853 22.791 1.00 0.00 276 LYS A CA 1
ATOM 2101 C C . LYS A 1 275 ? 31.519 14.209 23.024 1.00 0.00 276 LYS A C 1
ATOM 2102 O O . LYS A 1 275 ? 32.440 14.844 23.557 1.00 0.00 276 LYS A O 1
ATOM 2108 N N . ASP A 1 276 ? 31.630 12.956 22.622 1.00 0.00 277 ASP A N 1
ATOM 2109 C CA . ASP A 1 276 ? 32.889 12.218 22.791 1.00 0.00 277 ASP A CA 1
ATOM 2110 C C . ASP A 1 276 ? 33.226 11.449 21.513 1.00 0.00 277 ASP A C 1
ATOM 2111 O O . ASP A 1 276 ? 33.4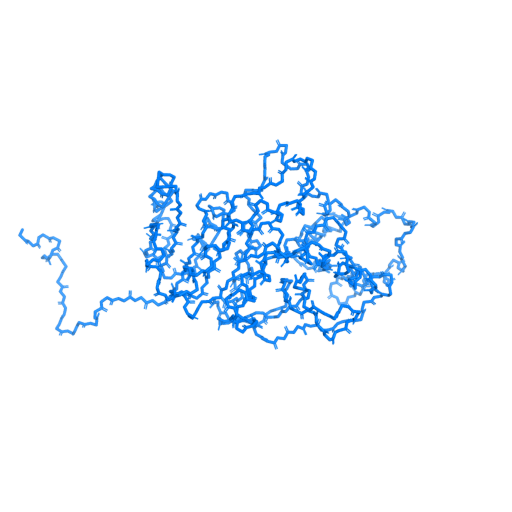95 10.239 21.549 1.00 0.00 277 ASP A O 1
ATOM 2116 N N . PHE A 1 277 ? 33.206 12.162 20.402 1.00 0.00 278 PHE A N 1
ATOM 2117 C CA . PHE A 1 277 ? 33.505 11.544 19.102 1.00 0.00 278 PHE A CA 1
ATOM 2118 C C . PHE A 1 277 ? 34.740 12.017 18.333 1.00 0.00 278 PHE A C 1
ATOM 2119 O O . PHE A 1 277 ? 35.798 11.371 18.367 1.00 0.00 278 PHE A O 1
ATOM 2127 N N . TYR A 1 278 ? 34.587 13.136 17.650 1.00 0.00 279 TYR A N 1
ATOM 2128 C CA . TYR A 1 278 ? 35.693 13.698 16.862 1.00 0.00 279 TYR A CA 1
ATOM 2129 C C . TYR A 1 278 ? 36.078 14.868 17.769 1.00 0.00 279 TYR A C 1
ATOM 2130 O O . TYR A 1 278 ? 36.142 14.726 18.999 1.00 0.00 279 TYR A O 1
ATOM 2139 N N . GLY A 1 279 ? 36.329 16.006 17.149 1.00 0.00 280 GLY A N 1
ATOM 2140 C CA . GLY A 1 279 ? 36.715 17.207 17.903 1.00 0.00 280 GLY A CA 1
ATOM 2141 C C . GLY A 1 279 ? 35.557 17.670 18.788 1.00 0.00 280 GLY A C 1
ATOM 2142 O O . GLY A 1 279 ? 35.721 17.865 20.002 1.00 0.00 280 GLY A O 1
ATOM 2143 N N . ILE A 1 280 ? 34.404 17.840 18.168 1.00 0.00 281 ILE A N 1
ATOM 2144 C CA . ILE A 1 280 ? 33.212 18.288 18.901 1.00 0.00 281 ILE A CA 1
ATOM 2145 C C . ILE A 1 280 ? 33.101 17.662 20.292 1.00 0.00 281 ILE A C 1
ATOM 2146 O O . ILE A 1 280 ? 33.032 16.432 20.434 1.00 0.00 281 ILE A O 1
ATOM 2151 N N . LYS A 1 281 ? 33.087 18.516 21.298 1.00 0.00 282 LYS A N 1
ATOM 2152 C CA . LYS A 1 281 ? 32.990 18.046 22.687 1.00 0.00 282 LYS A CA 1
ATOM 2153 C C . LYS A 1 281 ? 32.291 19.144 23.491 1.00 0.00 282 LYS A C 1
ATOM 2154 O O . LYS A 1 281 ? 32.940 19.918 24.210 1.00 0.00 282 LYS A O 1
ATOM 2160 N N . ASP A 1 282 ? 30.979 19.197 23.355 1.00 0.00 283 ASP A N 1
ATOM 2161 C CA . ASP A 1 282 ? 30.187 20.209 24.067 1.00 0.00 283 ASP A CA 1
ATOM 2162 C C . ASP A 1 282 ? 28.739 20.219 23.574 1.00 0.00 283 ASP A C 1
ATOM 2163 O O . ASP A 1 282 ? 28.191 21.277 23.229 1.00 0.00 283 ASP A O 1
ATOM 2168 N N . ASN A 1 283 ? 28.142 19.042 23.547 1.00 0.00 284 ASN A N 1
ATOM 2169 C CA . ASN A 1 283 ? 26.752 18.911 23.089 1.00 0.00 284 ASN A CA 1
ATOM 2170 C C . ASN A 1 283 ? 26.453 19.732 21.833 1.00 0.00 284 ASN A C 1
ATOM 2171 O O . ASN A 1 283 ? 25.972 20.872 21.917 1.00 0.00 284 ASN A O 1
ATOM 2176 N N . VAL A 1 284 ? 26.745 19.143 20.689 1.00 0.00 285 VAL A N 1
ATOM 2177 C CA . VAL A 1 284 ? 26.513 19.824 19.408 1.00 0.00 285 VAL A CA 1
ATOM 2178 C C . VAL A 1 284 ? 25.503 18.969 18.640 1.00 0.00 285 VAL A C 1
ATOM 2179 O O . VAL A 1 284 ? 25.877 18.180 17.759 1.00 0.00 285 VAL A O 1
ATOM 2183 N N . PHE A 1 285 ? 24.241 19.137 18.985 1.00 0.00 286 PHE A N 1
ATOM 2184 C CA . PHE A 1 285 ? 23.170 18.372 18.330 1.00 0.00 286 PHE A CA 1
ATOM 2185 C C . PHE A 1 285 ? 23.087 18.727 16.845 1.00 0.00 286 PHE A C 1
ATOM 2186 O O . PHE A 1 285 ? 22.522 19.765 16.468 1.00 0.00 286 PHE A O 1
ATOM 2194 N N . LEU A 1 286 ? 23.652 17.862 16.023 1.00 0.00 287 LEU A N 1
ATOM 2195 C CA . LEU A 1 286 ? 23.647 18.087 14.570 1.00 0.00 287 LEU A CA 1
ATOM 2196 C C . LEU A 1 286 ? 23.195 16.889 13.734 1.00 0.00 287 LEU A C 1
ATOM 2197 O O . LEU A 1 286 ? 22.605 15.932 14.257 1.00 0.00 287 LEU A O 1
ATOM 2202 N N . SER A 1 287 ? 23.476 16.959 12.446 1.00 0.00 288 SER A N 1
ATOM 2203 C CA . SER A 1 287 ? 23.091 15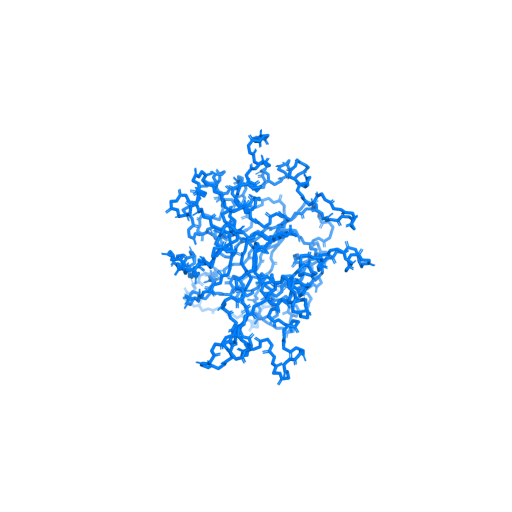.877 11.529 1.00 0.00 288 SER A CA 1
ATOM 2204 C C . SER A 1 287 ? 24.006 14.652 11.549 1.00 0.00 288 SER A C 1
ATOM 2205 O O . SER A 1 287 ? 25.166 14.715 11.117 1.00 0.00 288 SER A O 1
ATOM 2208 N N . LEU A 1 288 ? 23.472 13.555 12.053 1.00 0.00 289 LEU A N 1
ATOM 2209 C CA . LEU A 1 288 ? 24.245 12.308 12.137 1.00 0.00 289 LEU A CA 1
ATOM 2210 C C . LEU A 1 288 ? 23.409 11.031 12.248 1.00 0.00 289 LEU A C 1
ATOM 2211 O O . LEU A 1 288 ? 22.318 11.033 12.837 1.00 0.00 289 LEU A O 1
ATOM 2216 N N . PRO A 1 289 ? 23.933 9.961 11.680 1.00 0.00 290 PRO A N 1
ATOM 2217 C CA . PRO A 1 289 ? 23.230 8.670 11.709 1.00 0.00 290 PRO A CA 1
ATOM 2218 C C . PRO A 1 289 ? 22.960 8.265 13.159 1.00 0.00 290 PRO A C 1
ATOM 2219 O O . PRO A 1 289 ? 23.842 8.367 14.025 1.00 0.00 290 PRO A O 1
ATOM 2223 N N . CYS A 1 290 ? 21.744 7.811 13.403 1.00 0.00 291 CYS A N 1
ATOM 2224 C CA . CYS A 1 290 ? 21.352 7.392 14.756 1.00 0.00 291 CYS A CA 1
ATOM 2225 C C . CYS A 1 290 ? 20.392 6.404 14.090 1.00 0.00 291 CYS A C 1
ATOM 2226 O O . CYS A 1 290 ? 20.027 6.564 12.916 1.00 0.00 291 CYS A O 1
ATOM 2229 N N . VAL A 1 291 ? 19.998 5.398 14.848 1.00 0.00 292 VAL A N 1
ATOM 2230 C CA . VAL A 1 291 ? 19.080 4.375 14.329 1.00 0.00 292 VAL A CA 1
ATOM 2231 C C . VAL A 1 291 ? 17.812 4.513 15.172 1.00 0.00 292 VAL A C 1
ATOM 2232 O O . VAL A 1 291 ? 17.871 4.547 16.411 1.00 0.00 292 VAL A O 1
ATOM 2236 N N . LEU A 1 292 ? 16.684 4.591 14.491 1.00 0.00 293 LEU A N 1
ATOM 2237 C CA . LEU A 1 292 ? 15.394 4.732 15.179 1.00 0.00 293 LEU A CA 1
ATOM 2238 C C . LEU A 1 292 ? 14.357 3.616 15.317 1.00 0.00 293 LEU A C 1
ATOM 2239 O O . LEU A 1 292 ? 14.257 2.729 14.457 1.00 0.00 293 LEU A O 1
ATOM 2244 N N . ASN A 1 293 ? 13.601 3.676 16.398 1.00 0.00 294 ASN A N 1
ATOM 2245 C CA . ASN A 1 293 ? 12.569 2.662 16.655 1.00 0.00 294 ASN A CA 1
ATOM 2246 C C . ASN A 1 293 ? 11.476 3.056 17.651 1.00 0.00 294 ASN A C 1
ATOM 2247 O O . ASN A 1 293 ? 11.435 4.198 18.132 1.00 0.00 294 ASN A O 1
ATOM 2252 N N . ASN A 1 294 ? 10.608 2.106 17.944 1.00 0.00 295 ASN A N 1
ATOM 2253 C CA . ASN A 1 294 ? 9.505 2.354 18.883 1.00 0.00 295 ASN A CA 1
ATOM 2254 C C . ASN A 1 294 ? 9.505 3.276 20.103 1.00 0.00 295 ASN A C 1
ATOM 2255 O O . ASN A 1 294 ? 9.687 2.824 21.243 1.00 0.00 295 ASN A O 1
ATOM 2260 N N . GLY A 1 295 ? 9.302 4.555 19.847 1.00 0.00 296 GLY A N 1
ATOM 2261 C CA . GLY A 1 295 ? 9.283 5.548 20.930 1.00 0.00 296 GLY A CA 1
ATOM 2262 C C . GLY A 1 295 ? 10.711 5.849 21.389 1.00 0.00 296 GLY A C 1
ATOM 2263 O O . GLY A 1 295 ? 10.943 6.222 22.548 1.00 0.00 296 GLY A O 1
ATOM 2264 N N . ILE A 1 296 ? 11.647 5.680 20.473 1.00 0.00 297 ILE A N 1
ATOM 2265 C CA . ILE A 1 296 ? 13.062 5.929 20.785 1.00 0.00 297 ILE A CA 1
ATOM 2266 C C . ILE A 1 296 ? 13.892 5.786 19.508 1.00 0.00 297 ILE A C 1
ATOM 2267 O O . ILE A 1 296 ? 13.440 5.191 18.518 1.00 0.00 297 ILE A O 1
ATOM 2272 N N . SER A 1 297 ? 15.092 6.333 19.549 1.00 0.00 298 SER A N 1
ATOM 2273 C CA . SER A 1 297 ? 15.990 6.272 18.386 1.00 0.00 298 SER A CA 1
ATOM 2274 C C . SER A 1 297 ? 16.894 5.079 18.701 1.00 0.00 298 SER A C 1
ATOM 2275 O O . SER A 1 297 ? 18.088 5.244 18.991 1.00 0.00 298 SER A O 1
ATOM 2278 N N . HIS A 1 298 ? 16.312 3.896 18.639 1.00 0.00 299 HIS A N 1
ATOM 2279 C CA . HIS A 1 298 ? 17.066 2.667 18.924 1.00 0.00 299 HIS A CA 1
ATOM 2280 C C . HIS A 1 298 ? 18.524 2.823 19.361 1.00 0.00 299 HIS A C 1
ATOM 2281 O O . HIS A 1 298 ? 19.428 2.186 18.801 1.00 0.00 299 HIS A O 1
ATOM 2288 N N . CYS A 1 299 ? 18.730 3.668 20.354 1.00 0.00 300 CYS A N 1
ATOM 2289 C CA . CYS A 1 299 ? 20.085 3.915 20.867 1.00 0.00 300 CYS A CA 1
ATOM 2290 C C . CYS A 1 299 ? 21.373 3.412 20.214 1.00 0.00 300 CYS A C 1
ATOM 2291 O O . CYS A 1 299 ? 22.147 2.661 20.827 1.00 0.00 300 CYS A O 1
ATOM 2294 N N . ASN A 1 300 ? 21.584 3.832 18.981 1.00 0.00 301 ASN A N 1
ATOM 2295 C CA . ASN A 1 300 ? 22.782 3.418 18.237 1.00 0.00 301 ASN A CA 1
ATOM 2296 C C . ASN A 1 300 ? 23.078 4.535 17.234 1.00 0.00 301 ASN A C 1
ATOM 2297 O O . ASN A 1 300 ? 22.208 4.927 16.442 1.00 0.00 301 ASN A O 1
ATOM 2302 N N . ILE A 1 301 ? 24.300 5.032 17.283 1.00 0.00 302 ILE A N 1
ATOM 2303 C CA . ILE A 1 301 ? 24.712 6.114 16.378 1.00 0.00 302 ILE A CA 1
ATOM 2304 C C . ILE A 1 301 ? 25.781 5.272 15.680 1.00 0.00 302 ILE A C 1
ATOM 2305 O O . ILE A 1 301 ? 26.638 4.660 16.335 1.00 0.00 302 ILE A O 1
ATOM 2310 N N . VAL A 1 302 ? 25.715 5.252 14.362 1.00 0.00 303 VAL A N 1
ATOM 2311 C CA . VAL A 1 302 ? 26.680 4.476 13.569 1.00 0.00 303 VAL A CA 1
ATOM 2312 C C . VAL A 1 302 ? 28.025 5.126 13.239 1.00 0.00 303 VAL A C 1
ATOM 2313 O O . VAL A 1 302 ? 28.083 6.155 12.550 1.00 0.00 303 VAL A O 1
ATOM 2317 N N . LYS A 1 303 ? 29.085 4.517 13.735 1.00 0.00 304 LYS A N 1
ATOM 2318 C CA . LYS A 1 303 ? 30.437 5.040 13.497 1.00 0.00 304 LYS A CA 1
ATOM 2319 C C . LYS A 1 303 ? 31.123 4.585 12.207 1.00 0.00 304 LYS A C 1
ATOM 2320 O O . LYS A 1 303 ? 31.159 3.386 11.894 1.00 0.00 304 LYS A O 1
ATOM 2326 N N . MET A 1 304 ? 31.655 5.549 11.479 1.00 0.00 305 MET A N 1
ATOM 2327 C CA . MET A 1 304 ? 32.338 5.249 10.213 1.00 0.00 305 MET A CA 1
ATOM 2328 C C . MET A 1 304 ? 33.602 6.103 10.102 1.00 0.00 305 MET A C 1
ATOM 2329 O O . MET A 1 304 ? 33.728 7.144 10.763 1.00 0.00 305 MET A O 1
ATOM 2334 N N . LYS A 1 305 ? 34.520 5.649 9.268 1.00 0.00 306 LYS A N 1
ATOM 2335 C CA . LYS A 1 305 ? 35.785 6.371 9.072 1.00 0.00 306 LYS A CA 1
ATOM 2336 C C . LYS A 1 305 ? 35.731 7.451 7.990 1.00 0.00 306 LYS A C 1
ATOM 2337 O O . LYS A 1 305 ? 35.912 7.167 6.797 1.00 0.00 306 LYS A O 1
ATOM 2343 N N . LEU A 1 306 ? 35.481 8.673 8.422 1.00 0.00 307 LEU A N 1
ATOM 2344 C CA . LEU A 1 306 ? 35.397 9.803 7.486 1.00 0.00 307 LEU A CA 1
ATOM 2345 C C . LEU A 1 306 ? 36.778 10.244 6.998 1.00 0.00 307 LEU A C 1
ATOM 2346 O O . LEU A 1 306 ? 37.667 10.560 7.802 1.00 0.00 307 LEU A O 1
ATOM 2351 N N . LYS A 1 307 ? 36.938 10.258 5.688 1.00 0.00 308 LYS A N 1
ATOM 2352 C CA . LYS A 1 307 ? 38.219 10.657 5.087 1.00 0.00 308 LYS A CA 1
ATOM 2353 C C . LYS A 1 307 ? 38.505 11.973 5.812 1.00 0.00 308 LYS A C 1
ATOM 2354 O O . LYS A 1 307 ? 37.582 12.660 6.273 1.00 0.00 308 LYS A O 1
ATOM 2360 N N . PRO A 1 308 ? 39.780 12.303 5.903 1.00 0.00 309 PRO A N 1
ATOM 2361 C CA . PRO A 1 308 ? 40.193 13.541 6.580 1.00 0.00 309 PRO A CA 1
ATOM 2362 C C . PRO A 1 308 ? 39.512 14.741 5.919 1.00 0.00 309 PRO A C 1
ATOM 2363 O O . PRO A 1 308 ? 38.889 15.572 6.596 1.00 0.00 309 PRO A O 1
ATOM 2367 N N . ASP A 1 309 ? 39.642 14.814 4.608 1.00 0.00 310 ASP A N 1
ATOM 2368 C CA . ASP A 1 309 ? 39.041 15.920 3.850 1.00 0.00 310 ASP A CA 1
ATOM 2369 C C . ASP A 1 309 ? 37.642 16.003 4.462 1.00 0.00 310 ASP A C 1
ATOM 2370 O O . ASP A 1 309 ? 37.242 17.047 4.999 1.00 0.00 310 ASP A O 1
ATOM 2375 N N . GLU A 1 310 ? 36.919 14.902 4.372 1.00 0.00 311 GLU A N 1
ATOM 2376 C CA . GLU A 1 310 ? 35.554 14.849 4.915 1.00 0.00 311 GLU A CA 1
ATOM 2377 C C . GLU A 1 310 ? 35.644 14.857 6.442 1.00 0.00 311 GLU A C 1
ATOM 2378 O O . GLU A 1 310 ? 34.963 15.645 7.116 1.00 0.00 311 GLU A O 1
ATOM 2384 N N . GLU A 1 311 ? 36.480 13.981 6.966 1.00 0.00 312 GLU A N 1
ATOM 2385 C CA . GLU A 1 311 ? 36.657 13.881 8.421 1.00 0.00 312 GLU A CA 1
ATOM 2386 C C . GLU A 1 311 ? 36.448 15.211 9.147 1.00 0.00 312 GLU A C 1
ATOM 2387 O O . GLU A 1 311 ? 35.458 15.393 9.871 1.00 0.00 312 GLU A O 1
ATOM 2393 N N . GLN A 1 312 ? 37.384 16.120 8.944 1.00 0.00 313 GLN A N 1
ATOM 2394 C CA . GLN A 1 312 ? 37.307 17.439 9.587 1.00 0.00 313 GLN A CA 1
ATOM 2395 C C . GLN A 1 312 ? 35.976 18.122 9.272 1.00 0.00 313 GLN A C 1
ATOM 2396 O O . GLN A 1 312 ? 35.322 18.685 10.163 1.00 0.00 313 GLN A O 1
ATOM 2402 N N . GLN A 1 313 ? 35.594 18.064 8.010 1.00 0.00 314 GLN A N 1
ATOM 2403 C CA . GLN A 1 313 ? 34.336 18.686 7.571 1.00 0.00 314 GLN A CA 1
ATOM 2404 C C . GLN A 1 313 ? 33.203 18.516 8.584 1.00 0.00 314 GLN A C 1
ATOM 2405 O O . GLN A 1 313 ? 32.489 19.477 8.908 1.00 0.00 314 GLN A O 1
ATOM 2411 N N . LEU A 1 314 ? 33.053 17.298 9.068 1.00 0.00 315 LEU A N 1
ATOM 2412 C CA . LEU A 1 314 ? 31.997 16.997 10.045 1.00 0.00 315 LEU A CA 1
ATOM 2413 C C . LEU A 1 314 ? 32.354 17.700 11.356 1.00 0.00 315 LEU A C 1
ATOM 2414 O O . LEU A 1 314 ? 31.513 18.380 11.963 1.00 0.00 315 LEU A O 1
ATOM 2419 N N . GLN A 1 315 ? 33.594 17.526 11.772 1.00 0.00 316 GLN A N 1
ATOM 2420 C CA . GLN A 1 315 ? 34.065 18.142 13.021 1.00 0.00 316 GLN A CA 1
ATOM 2421 C C . GLN A 1 315 ? 33.717 19.600 12.716 1.00 0.00 316 GLN A C 1
ATOM 2422 O O . GLN A 1 315 ? 32.904 20.221 13.418 1.00 0.00 316 GLN A O 1
ATOM 2428 N N . LYS A 1 316 ? 34.337 20.125 11.676 1.00 0.00 317 LYS A N 1
ATOM 2429 C CA . LYS A 1 316 ? 34.097 21.520 11.278 1.00 0.00 317 LYS A CA 1
ATOM 2430 C C . LYS A 1 316 ? 32.687 22.012 11.608 1.00 0.00 317 LYS A C 1
ATOM 2431 O O . LYS A 1 316 ? 32.503 22.899 12.455 1.00 0.00 317 LYS A O 1
ATOM 2437 N N . SER A 1 317 ? 31.712 21.430 10.934 1.00 0.00 318 SER A N 1
ATOM 2438 C CA . SER A 1 317 ? 30.310 21.814 11.151 1.00 0.00 318 SER A CA 1
ATOM 2439 C C . SER A 1 317 ? 30.059 22.126 12.627 1.00 0.00 318 SER A C 1
ATOM 2440 O O . SER A 1 317 ? 29.682 23.252 12.985 1.00 0.00 318 SER A O 1
ATOM 2443 N N . ALA A 1 318 ? 30.270 21.126 13.461 1.00 0.00 319 ALA A N 1
ATOM 2444 C CA . ALA A 1 318 ? 30.061 21.290 14.906 1.00 0.00 319 ALA A CA 1
ATOM 2445 C C . ALA A 1 318 ? 30.643 22.632 15.354 1.00 0.00 319 ALA A C 1
ATOM 2446 O O . ALA A 1 318 ? 29.971 23.423 16.032 1.00 0.00 319 ALA A O 1
ATOM 2448 N N . THR A 1 319 ? 31.884 22.867 14.971 1.00 0.00 320 THR A N 1
ATOM 2449 C CA . THR A 1 319 ? 32.564 24.117 15.339 1.00 0.00 320 THR A CA 1
ATOM 2450 C C . THR A 1 319 ? 31.758 25.346 14.915 1.00 0.00 320 THR A C 1
ATOM 2451 O O . THR A 1 319 ? 31.328 26.147 15.758 1.00 0.00 320 THR A O 1
ATOM 2455 N N . THR A 1 320 ? 31.566 25.477 13.616 1.00 0.00 321 THR A N 1
ATOM 2456 C CA . THR A 1 320 ? 30.813 26.617 13.074 1.00 0.00 321 THR A CA 1
ATOM 2457 C C . THR A 1 320 ? 29.408 26.665 13.677 1.00 0.00 321 THR A C 1
ATOM 2458 O O . THR A 1 320 ? 28.897 27.742 14.018 1.00 0.00 321 THR A O 1
ATOM 2462 N N . LEU A 1 321 ? 28.804 25.497 13.799 1.00 0.00 322 LEU A N 1
ATOM 2463 C CA . LEU A 1 321 ? 27.448 25.403 14.358 1.00 0.00 322 LEU A CA 1
ATOM 2464 C C . LEU A 1 321 ? 27.223 25.991 15.752 1.00 0.00 322 LEU A C 1
ATOM 2465 O O . LEU A 1 321 ? 26.347 26.847 15.948 1.00 0.00 322 LEU A O 1
ATOM 2470 N N . TRP A 1 322 ? 28.016 25.524 16.698 1.00 0.00 323 TRP A N 1
ATOM 2471 C CA . TRP A 1 322 ? 27.900 26.002 18.083 1.00 0.00 323 TRP A CA 1
ATOM 2472 C C . TRP A 1 322 ? 27.908 27.515 18.307 1.00 0.00 323 TRP A C 1
ATOM 2473 O O . TRP A 1 322 ? 27.310 28.019 19.269 1.00 0.00 323 TRP A O 1
ATOM 2484 N N . ASP A 1 323 ? 28.585 28.215 17.417 1.00 0.00 324 ASP A N 1
ATOM 2485 C CA . ASP A 1 323 ? 28.677 29.679 17.518 1.00 0.00 324 ASP A CA 1
ATOM 2486 C C . ASP A 1 323 ? 27.307 30.172 17.988 1.00 0.00 324 ASP A C 1
ATOM 2487 O O . ASP A 1 323 ? 27.170 30.711 19.096 1.00 0.00 324 ASP A O 1
ATOM 2492 N N . ILE A 1 324 ? 26.315 29.980 17.139 1.00 0.00 325 ILE A N 1
ATOM 2493 C CA . ILE A 1 324 ? 24.949 30.412 17.464 1.00 0.00 325 ILE A CA 1
ATOM 2494 C C . ILE A 1 324 ? 24.266 30.173 18.812 1.00 0.00 325 ILE A C 1
ATOM 2495 O O . ILE A 1 324 ? 23.543 31.041 19.323 1.00 0.00 325 ILE A O 1
ATOM 2500 N N . GLN A 1 325 ? 24.505 29.000 19.368 1.00 0.00 326 GLN A N 1
ATOM 2501 C CA . GLN A 1 325 ? 23.906 28.641 20.661 1.00 0.00 326 GLN A CA 1
ATOM 2502 C C . GLN A 1 325 ? 24.626 29.545 21.663 1.00 0.00 326 GLN A C 1
ATOM 2503 O O . GLN A 1 325 ? 24.022 30.458 22.245 1.00 0.00 326 GLN A O 1
ATOM 2509 N N . LYS A 1 326 ? 25.905 29.277 21.850 1.00 0.00 327 LYS A N 1
ATOM 2510 C CA . LYS A 1 326 ? 26.712 30.067 22.790 1.00 0.00 327 LYS A CA 1
ATOM 2511 C C . LYS A 1 326 ? 26.015 31.315 23.333 1.00 0.00 327 LYS A C 1
ATOM 2512 O O . LYS A 1 326 ? 25.926 31.516 24.553 1.00 0.00 327 LYS A O 1
ATOM 2518 N N . ASP A 1 327 ? 25.532 32.136 22.419 1.00 0.00 328 ASP A N 1
ATOM 2519 C CA . ASP A 1 327 ? 24.843 33.376 22.805 1.00 0.00 328 ASP A CA 1
ATOM 2520 C C . ASP A 1 327 ? 23.761 33.002 23.819 1.00 0.00 328 ASP A C 1
ATOM 2521 O O . ASP A 1 327 ? 23.492 33.752 24.769 1.00 0.00 328 ASP A O 1
ATOM 2526 N N . LEU A 1 328 ? 23.155 31.850 23.601 1.00 0.00 329 LEU A N 1
ATOM 2527 C CA . LEU A 1 328 ? 22.091 31.375 24.497 1.00 0.00 329 LEU A CA 1
ATOM 2528 C C . LEU A 1 328 ? 20.689 31.980 24.409 1.00 0.00 329 LEU A C 1
ATOM 2529 O O . LEU A 1 328 ? 19.735 31.316 23.976 1.00 0.00 329 LEU A O 1
ATOM 2534 N N . LYS A 1 329 ? 20.584 33.229 24.821 1.00 0.00 330 LYS A N 1
ATOM 2535 C CA . LYS A 1 329 ? 19.291 33.927 24.795 1.00 0.00 330 LYS A CA 1
ATOM 2536 C C . LYS A 1 329 ? 18.237 32.873 25.139 1.00 0.00 330 LYS A C 1
ATOM 2537 O O . LYS A 1 329 ? 17.320 32.608 24.348 1.00 0.00 330 LYS A O 1
ATOM 2543 N N . PHE A 1 330 ? 18.384 32.287 26.312 1.00 0.00 331 PHE A N 1
ATOM 2544 C CA . PHE A 1 330 ? 17.444 31.252 26.763 1.00 0.00 331 PHE A CA 1
ATOM 2545 C C . PHE A 1 330 ? 16.298 31.845 27.585 1.00 0.00 331 PHE A C 1
ATOM 2546 O O . PHE A 1 330 ? 15.635 31.136 28.356 1.00 0.00 331 PHE A O 1
#

Radius of gyration: 21.33 Å; Cα contacts (8 Å, |Δi|>4): 625; chains: 1; bounding box: 76×42×45 Å

Foldseek 3Di:
DQVVHVVDDDDPPDPDDDADAEEEEEDQDQLRLQLCVQDVQVDFGLEYEYEDPCVPSCCVRLVVVCVCVPVHDRHYYYYYHQLPVRQAHAEYEYADDDFDDLDDPLLVCLPVPCVVVVVVQVSNCVRHVLYAYEYPYGQLQPVQVVSCVVNVDPFFRYWRLFCQVLQVLLLAVVCVVPVHGSVQQGAFFWAFHAQLGFGQLQQGAGDPGGPCVVVPDDDVDPPPNVVSNRVSNVVQNPCCVVPGHRHVSVSSNVVCVCASAFPWDWGWTWTFDAPDALDHDGRTGIFIFTHGHSTRPGGTDDDDGDVVRRVSRVVSSVVRCVSCVVPPD

Secondary structure (DSSP, 8-state):
--HHHHHS---S---------EEEEESTTIIIIIHHHHHHHH---SEEEEE-S-HHHHHHHHHHHHHHGGGS--SEEEEESSS-S-SS-SEEEE--S---BSB--TTGGGHHHHHHHHHHHHHHHHH-TT-EEEE-SSSHHHHHHHHHHHH---GGGEE--TTHHHHHHHHHHHHHHHTS-TTT--EEE-SSSSTT--EEEEEEEETTEEHHHHH---TTSTT-HHHHHHHHHTTHHHHTTSSS-S-THHHHHHHHHHHHHT--EEE--B---SSSSS--S----B--EEEBTTB-TT--------HHHHHHHHHHHHHHHHHHHT---

CATH classification: 3.40.50.720 (+1 more: 3.90.110.10)

Nearest PDB structures (foldseek):
  3ldh-assembly1_A  TM=1.003E+00  e=2.582E-72  Squalus acanthias
  6ldh-assembly1_A  TM=9.463E-01  e=1.181E-42  Squalus acanthias
  8qde-assembly1_A  TM=8.441E-01  e=3.501E-33  Homo sapiens
  3d0o-assembly1_B  TM=9.038E-01  e=8.606E-24  Staphylococcus aureus subsp. aureus COL
  3h3j-assembly1_B  TM=9.228E-01  e=1.255E-22  Staphylococcus aureus subsp. aureus COL